Protein AF-M1A3T0-F1 (afdb_monomer)

Radius of gyration: 37.0 Å; Cα contacts (8 Å, |Δi|>4): 48; chains: 1; bounding box: 93×33×90 Å

Solvent-accessible surface area (backbone atoms only — not comparable to full-atom values): 10664 Å² total; per-residue (Å²): 134,95,72,65,71,92,75,62,77,91,70,90,47,73,66,55,46,51,53,27,48,72,47,22,56,91,64,80,30,31,83,77,85,88,76,58,67,71,58,52,51,51,50,38,63,77,41,45,94,83,48,81,91,75,83,84,87,81,88,85,80,81,89,84,87,87,73,65,90,89,50,83,56,55,68,58,52,54,50,52,48,49,61,36,66,79,36,70,58,40,57,52,52,48,39,72,76,60,43,76,66,80,65,57,80,47,84,81,70,47,77,66,89,66,75,49,74,76,77,43,46,69,58,53,53,52,53,52,53,52,52,51,53,51,49,51,54,49,51,53,52,51,48,64,75,42,39,73,56,53,54,50,52,52,50,51,52,56,48,52,53,50,53,55,60,64,72,76,110

pLDDT: mean 84.15, std 14.38, range [37.44, 97.81]

InterPro domains:
  IPR015683 Ionotropic glutamate receptor [PTHR18966] (1-146)

Organism: Solanum tuberosum (NCBI:txid4113)

Structure (mmCIF, N/CA/C/O backbone):
data_AF-M1A3T0-F1
#
_entry.id   AF-M1A3T0-F1
#
loop_
_atom_site.group_PDB
_atom_site.id
_atom_site.type_symbol
_atom_site.label_atom_id
_atom_site.label_alt_id
_atom_site.label_comp_id
_atom_site.label_asym_id
_atom_site.label_entity_id
_atom_site.label_seq_id
_atom_site.pdbx_PDB_ins_code
_atom_site.Cartn_x
_atom_site.Cart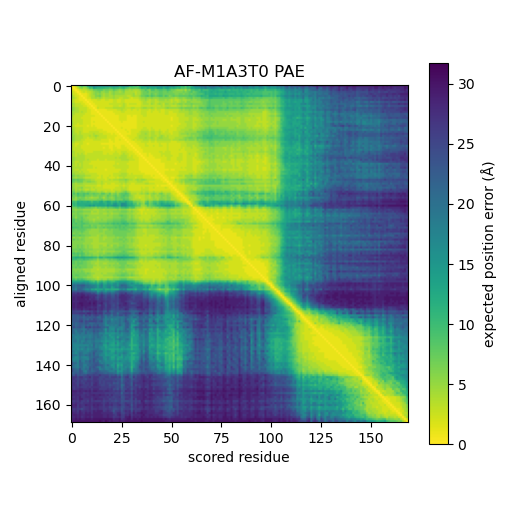n_y
_atom_site.Cartn_z
_atom_site.occupancy
_atom_site.B_iso_or_equiv
_atom_site.auth_seq_id
_atom_site.auth_comp_id
_atom_site.auth_asym_id
_atom_site.auth_atom_id
_atom_site.pdbx_PDB_model_num
ATOM 1 N N . MET A 1 1 ? -18.447 -3.400 -7.232 1.00 62.81 1 MET A N 1
ATOM 2 C CA . MET A 1 1 ? -17.337 -3.644 -8.181 1.00 62.81 1 MET A CA 1
ATOM 3 C C . MET A 1 1 ? -17.589 -5.011 -8.807 1.00 62.81 1 MET A C 1
ATOM 5 O O . MET A 1 1 ? -18.062 -5.871 -8.083 1.00 62.81 1 MET A O 1
ATOM 9 N N . ASN A 1 2 ? -17.393 -5.188 -10.118 1.00 80.50 2 ASN A N 1
ATOM 10 C CA . ASN A 1 2 ? -17.693 -6.446 -10.823 1.00 80.50 2 ASN A CA 1
ATOM 11 C C . ASN A 1 2 ? -16.400 -7.257 -11.002 1.00 80.50 2 ASN A C 1
ATOM 13 O O . ASN A 1 2 ? -15.832 -7.280 -12.094 1.00 80.50 2 ASN A O 1
ATOM 17 N N . PHE A 1 3 ? -15.869 -7.787 -9.897 1.00 83.50 3 PHE A N 1
ATOM 18 C CA . PHE A 1 3 ? -14.686 -8.645 -9.934 1.00 83.50 3 PHE A CA 1
ATOM 19 C C . PHE A 1 3 ? -15.094 -10.085 -10.220 1.00 83.50 3 PHE A C 1
ATOM 21 O O . PHE A 1 3 ? -16.163 -10.526 -9.816 1.00 83.50 3 PHE A O 1
ATOM 28 N N . ASP A 1 4 ? -14.227 -10.790 -10.934 1.00 89.00 4 ASP A N 1
ATOM 29 C CA . ASP A 1 4 ? -14.357 -12.226 -11.132 1.00 89.00 4 ASP A CA 1
ATOM 30 C C . ASP A 1 4 ? -13.938 -12.937 -9.836 1.00 89.00 4 ASP A C 1
ATOM 32 O O . ASP A 1 4 ? -12.799 -12.771 -9.389 1.00 89.00 4 ASP A O 1
ATOM 36 N N . GLU A 1 5 ? -14.867 -13.667 -9.217 1.00 87.56 5 GLU A N 1
ATOM 37 C CA . GLU A 1 5 ? -14.681 -14.332 -7.919 1.00 87.56 5 GLU A CA 1
ATOM 38 C C . GLU A 1 5 ? -13.513 -15.329 -7.955 1.00 87.56 5 GLU A C 1
ATOM 40 O O . GLU A 1 5 ? -12.747 -15.418 -6.997 1.00 87.56 5 GLU A O 1
ATOM 45 N N . ASP A 1 6 ? -13.278 -15.981 -9.099 1.00 87.31 6 ASP A N 1
ATOM 46 C CA . ASP A 1 6 ? -12.175 -16.935 -9.289 1.00 87.31 6 ASP A CA 1
ATOM 47 C C . ASP A 1 6 ? -10.790 -16.264 -9.213 1.00 87.31 6 ASP A C 1
ATOM 49 O O . ASP A 1 6 ? -9.753 -16.923 -9.086 1.00 87.31 6 ASP A O 1
ATOM 53 N N . ARG A 1 7 ? -10.746 -14.928 -9.298 1.00 86.62 7 ARG A N 1
ATOM 54 C CA . ARG A 1 7 ? -9.520 -14.125 -9.200 1.00 86.62 7 ARG A CA 1
ATOM 55 C C . ARG A 1 7 ? -9.281 -13.571 -7.801 1.00 86.62 7 ARG A C 1
ATOM 57 O O . ARG A 1 7 ? -8.215 -12.990 -7.571 1.00 86.62 7 ARG A O 1
ATOM 64 N N . LEU A 1 8 ? -10.232 -13.730 -6.884 1.00 91.44 8 LEU A N 1
ATOM 65 C CA . LEU A 1 8 ? -10.090 -13.309 -5.498 1.00 91.44 8 LEU A CA 1
ATOM 66 C C . LEU A 1 8 ? -9.315 -14.364 -4.711 1.00 91.44 8 LEU A C 1
ATOM 68 O O . LEU A 1 8 ? -9.524 -15.566 -4.851 1.00 91.44 8 LEU A O 1
ATOM 72 N N . LYS A 1 9 ? -8.392 -13.901 -3.869 1.00 92.19 9 LYS A N 1
ATOM 73 C CA . LYS A 1 9 ? -7.615 -14.767 -2.982 1.00 92.19 9 LYS A CA 1
ATOM 74 C C . LYS A 1 9 ? -7.747 -14.272 -1.562 1.00 92.19 9 LYS A C 1
ATOM 76 O O . LYS A 1 9 ? -7.395 -13.131 -1.273 1.00 92.19 9 LYS A O 1
ATOM 81 N N . ALA A 1 10 ? -8.235 -15.152 -0.699 1.00 92.31 10 ALA A N 1
ATOM 82 C CA . ALA A 1 10 ? -8.156 -14.944 0.732 1.00 92.31 10 ALA A CA 1
ATOM 83 C C . ALA A 1 10 ? -6.705 -15.128 1.194 1.00 92.31 10 ALA A C 1
ATOM 85 O O . ALA A 1 10 ? -5.989 -15.988 0.681 1.00 92.31 10 ALA A O 1
ATOM 86 N N . TYR A 1 11 ? -6.301 -14.325 2.168 1.00 92.19 11 TYR A N 1
ATOM 87 C CA . TYR A 1 11 ? -5.062 -14.468 2.923 1.00 92.19 11 TYR A CA 1
ATOM 88 C C . TYR A 1 11 ? -5.395 -14.276 4.401 1.00 92.19 11 TYR A C 1
ATOM 90 O O . TYR A 1 11 ? -6.396 -13.640 4.735 1.00 92.19 11 TYR A O 1
ATOM 98 N N . ASN A 1 12 ? -4.571 -14.827 5.287 1.00 91.81 12 ASN A N 1
ATOM 99 C CA . ASN A 1 12 ? -4.832 -14.806 6.727 1.00 91.81 12 ASN A CA 1
ATOM 100 C C . ASN A 1 12 ? -3.789 -14.016 7.517 1.00 91.81 12 ASN A C 1
ATOM 102 O O . ASN A 1 12 ? -4.060 -13.630 8.653 1.00 91.81 12 ASN A O 1
ATOM 106 N N . THR A 1 13 ? -2.603 -13.781 6.949 1.00 93.19 13 THR A N 1
ATOM 107 C CA . THR A 1 13 ? -1.540 -13.033 7.628 1.00 93.19 13 THR A CA 1
ATOM 108 C C . THR A 1 13 ? -0.947 -11.936 6.744 1.00 93.19 13 THR A C 1
ATOM 110 O O . THR A 1 13 ? -1.005 -12.025 5.511 1.00 93.19 13 THR A O 1
ATOM 113 N N . PRO A 1 14 ? -0.349 -10.891 7.346 1.00 91.19 14 PRO A N 1
ATOM 114 C CA . PRO A 1 14 ? 0.351 -9.853 6.596 1.00 91.19 14 PRO A CA 1
ATOM 115 C C . PRO A 1 14 ? 1.468 -10.411 5.707 1.00 91.19 14 PRO A C 1
ATOM 117 O O . PRO A 1 14 ? 1.647 -9.942 4.588 1.00 91.19 14 PRO A O 1
ATOM 120 N N . GLU A 1 15 ? 2.197 -11.427 6.168 1.00 94.38 15 GLU A N 1
ATOM 121 C CA . GLU A 1 15 ? 3.308 -12.046 5.437 1.00 94.38 15 GLU A CA 1
ATOM 122 C C . GLU A 1 15 ? 2.810 -12.781 4.189 1.00 94.38 15 GLU A C 1
ATOM 124 O O . GLU A 1 15 ? 3.388 -12.637 3.114 1.00 94.38 15 GLU A O 1
ATOM 129 N N . GLU A 1 16 ? 1.689 -13.497 4.298 1.00 95.62 16 GLU A N 1
ATOM 130 C CA . GLU A 1 16 ? 1.045 -14.138 3.150 1.00 95.62 16 GLU A CA 1
ATOM 131 C C . GLU A 1 16 ? 0.599 -13.098 2.109 1.00 95.62 16 GLU A C 1
ATOM 133 O O . GLU A 1 16 ? 0.789 -13.296 0.906 1.00 95.62 16 GLU A O 1
ATOM 138 N N . CYS A 1 17 ? 0.071 -11.954 2.557 1.00 95.12 17 CYS A N 1
ATOM 139 C CA . CYS A 1 17 ? -0.278 -10.840 1.676 1.00 95.12 17 CYS A CA 1
ATOM 140 C C . CYS A 1 17 ? 0.957 -10.283 0.948 1.00 95.12 17 CYS A C 1
ATOM 142 O O . CYS A 1 17 ? 0.922 -10.095 -0.272 1.00 95.12 17 CYS A O 1
ATOM 144 N N . VAL A 1 18 ? 2.073 -10.089 1.661 1.00 95.75 18 VAL A N 1
ATOM 145 C CA . VAL A 1 18 ? 3.355 -9.668 1.069 1.00 95.75 18 VAL A CA 1
ATOM 146 C C . VAL A 1 18 ? 3.815 -10.653 -0.003 1.00 95.75 18 VAL A C 1
ATOM 148 O O . VAL A 1 18 ? 4.174 -10.228 -1.102 1.00 95.75 18 VAL A O 1
ATOM 151 N N . ASP A 1 19 ? 3.776 -11.954 0.278 1.00 95.81 19 ASP A N 1
ATOM 152 C CA . ASP A 1 19 ? 4.199 -12.992 -0.662 1.00 95.81 19 ASP A CA 1
ATOM 153 C C . ASP A 1 19 ? 3.302 -13.045 -1.906 1.00 95.81 19 ASP A C 1
ATOM 155 O O . ASP A 1 19 ? 3.789 -13.193 -3.033 1.00 95.81 19 ASP A O 1
ATOM 159 N N . LEU A 1 20 ? 1.987 -12.897 -1.732 1.00 96.38 20 LEU A N 1
ATOM 160 C CA . LEU A 1 20 ? 1.031 -12.847 -2.837 1.00 96.38 20 LEU A CA 1
ATOM 161 C C . LEU A 1 20 ? 1.233 -11.601 -3.705 1.00 96.38 20 LEU A C 1
ATOM 163 O O . LEU A 1 20 ? 1.209 -11.716 -4.933 1.00 96.38 20 LEU A O 1
ATOM 167 N N . LEU A 1 21 ? 1.455 -10.431 -3.101 1.00 95.56 21 LEU A N 1
ATOM 168 C CA . LEU A 1 21 ? 1.756 -9.196 -3.830 1.00 95.56 21 LEU A CA 1
ATOM 169 C C . LEU A 1 21 ? 3.097 -9.303 -4.568 1.00 95.56 21 LEU A C 1
ATOM 171 O O . LEU A 1 21 ? 3.184 -8.920 -5.733 1.00 95.56 21 LEU A O 1
ATOM 175 N N . ALA A 1 22 ? 4.123 -9.878 -3.935 1.00 94.31 22 ALA A N 1
ATOM 176 C CA . ALA A 1 22 ? 5.449 -10.052 -4.526 1.00 94.31 22 ALA A CA 1
ATOM 177 C C . ALA A 1 22 ? 5.449 -11.024 -5.717 1.00 94.31 22 ALA A C 1
ATOM 179 O O . ALA A 1 22 ? 6.153 -10.794 -6.700 1.00 94.31 22 ALA A O 1
ATOM 180 N N . LYS A 1 23 ? 4.640 -12.093 -5.668 1.00 95.44 23 LYS A N 1
ATOM 181 C CA . LYS A 1 23 ? 4.444 -12.999 -6.813 1.00 95.44 23 LYS A CA 1
ATOM 182 C C . LYS A 1 23 ? 3.799 -12.282 -8.000 1.00 95.44 23 LYS A C 1
ATOM 184 O O . LYS A 1 23 ? 4.132 -12.583 -9.147 1.00 95.44 23 LYS A O 1
ATOM 189 N N . GLY A 1 24 ? 2.891 -11.344 -7.734 1.00 94.06 24 GLY A N 1
ATOM 190 C CA . GLY A 1 24 ? 2.125 -10.641 -8.754 1.00 94.06 24 GLY A CA 1
ATOM 191 C C . GLY A 1 24 ? 1.093 -11.535 -9.451 1.00 94.06 24 GLY A C 1
ATOM 192 O O . GLY A 1 24 ? 1.153 -12.767 -9.419 1.00 94.06 24 GLY A O 1
ATOM 193 N N . SER A 1 25 ? 0.115 -10.913 -10.110 1.00 92.69 25 SER A N 1
ATOM 194 C CA . SER A 1 25 ? -1.011 -11.646 -10.715 1.00 92.69 25 SER A CA 1
ATOM 195 C C . SER A 1 25 ? -0.613 -12.656 -11.803 1.00 92.69 25 SER A C 1
ATOM 197 O O . SER A 1 25 ? -1.296 -13.664 -11.961 1.00 92.69 25 SER A O 1
ATOM 199 N N . SER A 1 26 ? 0.501 -12.439 -12.509 1.00 92.94 26 SER A N 1
ATOM 200 C CA . SER A 1 26 ? 0.989 -13.345 -13.558 1.00 92.94 26 SER A CA 1
ATOM 201 C C . SER A 1 26 ? 1.576 -14.652 -13.019 1.00 92.94 26 SER A C 1
ATOM 203 O O . SER A 1 26 ? 1.536 -15.657 -13.720 1.00 92.94 26 SER A O 1
ATOM 205 N N . ASN A 1 27 ? 2.091 -14.665 -11.783 1.00 94.25 27 ASN A N 1
ATOM 206 C CA . ASN A 1 27 ? 2.750 -15.836 -11.188 1.00 94.25 27 ASN A CA 1
ATOM 207 C C . ASN A 1 27 ? 1.912 -16.466 -10.069 1.00 94.25 27 ASN A C 1
ATOM 209 O O . ASN A 1 27 ? 2.443 -16.973 -9.081 1.00 94.25 27 ASN A O 1
ATOM 213 N N . GLY A 1 28 ? 0.584 -16.390 -10.183 1.00 91.44 28 GLY A N 1
ATOM 214 C CA . GLY A 1 28 ? -0.312 -16.955 -9.177 1.00 91.44 28 GLY A CA 1
ATOM 215 C C . GLY A 1 28 ? -0.324 -16.187 -7.849 1.00 91.44 28 GLY A C 1
ATOM 216 O O . GLY A 1 28 ? -0.746 -16.748 -6.840 1.00 91.44 28 GLY A O 1
ATOM 217 N N . GLY A 1 29 ? 0.078 -14.916 -7.837 1.00 94.62 29 GLY A N 1
ATOM 218 C CA . GLY A 1 29 ? -0.101 -13.974 -6.728 1.00 94.62 29 GLY A CA 1
ATOM 219 C C . GLY A 1 29 ? -1.370 -13.125 -6.862 1.00 94.62 29 GLY A C 1
ATOM 220 O O . GLY A 1 29 ? -2.359 -13.571 -7.456 1.00 94.62 29 GLY A O 1
ATOM 221 N N . ILE A 1 30 ? -1.327 -11.902 -6.327 1.00 94.69 30 ILE A N 1
ATOM 222 C CA . ILE A 1 30 ? -2.368 -10.868 -6.454 1.00 94.69 30 ILE A CA 1
ATOM 223 C C . ILE A 1 30 ? -1.775 -9.576 -7.034 1.00 94.69 30 ILE A C 1
ATOM 225 O O . ILE A 1 30 ? -0.570 -9.353 -6.971 1.00 94.69 30 ILE A O 1
ATOM 229 N N . ALA A 1 31 ? -2.616 -8.738 -7.645 1.00 93.38 31 ALA A N 1
ATOM 230 C CA . ALA A 1 31 ? -2.195 -7.437 -8.184 1.00 93.38 31 ALA A CA 1
ATOM 231 C C . ALA A 1 31 ? -2.417 -6.277 -7.203 1.00 93.38 31 ALA A C 1
ATOM 233 O O . ALA A 1 31 ? -1.731 -5.264 -7.285 1.00 93.38 31 ALA A O 1
ATOM 234 N N . ALA A 1 32 ? -3.403 -6.411 -6.319 1.00 92.81 32 ALA A N 1
ATOM 235 C CA . ALA A 1 32 ? -3.793 -5.401 -5.349 1.00 92.81 32 ALA A CA 1
ATOM 236 C C . ALA A 1 32 ? -4.527 -6.073 -4.188 1.00 92.81 32 ALA A C 1
ATOM 238 O O . ALA A 1 32 ? -5.034 -7.188 -4.335 1.00 92.81 32 ALA A O 1
ATOM 239 N N . VAL A 1 33 ? -4.610 -5.359 -3.070 1.00 92.69 33 VAL A N 1
ATOM 240 C CA . VAL A 1 33 ? -5.394 -5.746 -1.901 1.00 92.69 33 VAL A CA 1
ATOM 241 C C . VAL A 1 33 ? -6.345 -4.610 -1.536 1.00 92.69 33 VAL A C 1
ATOM 243 O O . VAL A 1 33 ? -5.993 -3.436 -1.661 1.00 92.69 33 VAL A O 1
ATOM 246 N N . PHE A 1 34 ? -7.556 -4.966 -1.120 1.00 89.56 34 PHE A N 1
ATOM 247 C CA . PHE A 1 34 ? -8.541 -4.040 -0.574 1.00 89.56 34 PHE A CA 1
ATOM 248 C C . PHE A 1 34 ? -8.791 -4.443 0.871 1.00 89.56 34 PHE A C 1
ATOM 250 O O . PHE A 1 34 ? -9.159 -5.586 1.123 1.00 89.56 34 PHE A O 1
ATOM 257 N N . ASP A 1 35 ? -8.563 -3.515 1.791 1.00 89.88 35 ASP A N 1
ATOM 258 C CA . ASP A 1 35 ? -8.616 -3.767 3.230 1.00 89.88 35 ASP A CA 1
ATOM 259 C C . ASP A 1 35 ? -8.983 -2.459 3.961 1.00 89.88 35 ASP A C 1
ATOM 261 O O . ASP A 1 35 ? -8.970 -1.375 3.354 1.00 89.88 35 ASP A O 1
ATOM 265 N N . GLU A 1 36 ? -9.332 -2.515 5.247 1.00 90.19 36 GLU A N 1
ATOM 266 C CA . GLU A 1 36 ? -9.654 -1.315 6.008 1.00 90.19 36 GLU A CA 1
ATOM 267 C C . GLU A 1 36 ? -8.423 -0.413 6.197 1.00 90.19 36 GLU A C 1
ATOM 269 O O . GLU A 1 36 ? -7.306 -0.850 6.473 1.00 90.19 36 GLU A O 1
ATOM 274 N N . ILE A 1 37 ? -8.646 0.903 6.111 1.00 88.75 37 ILE A N 1
ATOM 275 C CA . ILE A 1 37 ? -7.599 1.935 6.203 1.00 88.75 37 ILE A CA 1
ATOM 276 C C . ILE A 1 37 ? -6.621 1.735 7.379 1.00 88.75 37 ILE A C 1
ATOM 278 O O . ILE A 1 37 ? -5.420 1.862 7.138 1.00 88.75 37 ILE A O 1
ATOM 282 N N . PRO A 1 38 ? -7.049 1.465 8.633 1.00 88.56 38 PRO A N 1
ATOM 283 C CA . PRO A 1 38 ? -6.092 1.275 9.724 1.00 88.56 38 PRO A CA 1
ATOM 284 C C . PRO A 1 38 ? -5.184 0.053 9.529 1.00 88.56 38 PRO A C 1
ATOM 286 O O . PRO A 1 38 ? -4.002 0.141 9.860 1.00 88.56 38 PRO A O 1
ATOM 289 N N . TYR A 1 39 ? -5.676 -1.044 8.946 1.00 89.56 39 TYR A N 1
ATOM 290 C CA . TYR A 1 39 ? -4.834 -2.202 8.632 1.00 89.56 39 TYR A CA 1
ATOM 291 C C . TYR A 1 39 ? -3.863 -1.892 7.500 1.00 89.56 39 TYR A C 1
ATOM 293 O O . TYR A 1 39 ? -2.682 -2.206 7.611 1.00 89.56 39 TYR A O 1
ATOM 301 N N . VAL A 1 40 ? -4.312 -1.177 6.466 1.00 90.25 40 VAL A N 1
ATOM 302 C CA . VAL A 1 40 ? -3.431 -0.709 5.386 1.00 90.25 40 VAL A CA 1
ATOM 303 C C . VAL A 1 40 ? -2.343 0.228 5.920 1.00 90.25 40 VAL A C 1
ATOM 305 O O . VAL A 1 40 ? -1.180 0.086 5.550 1.00 90.25 40 VAL A O 1
ATOM 308 N N . LYS A 1 41 ? -2.679 1.158 6.824 1.00 87.56 41 LYS A N 1
ATOM 309 C CA . LYS A 1 41 ? -1.696 2.043 7.475 1.00 87.56 41 LYS A CA 1
ATOM 310 C C . LYS A 1 41 ? -0.654 1.245 8.257 1.00 87.56 41 LYS A C 1
ATOM 312 O O . LYS A 1 41 ? 0.537 1.496 8.102 1.00 87.56 41 LYS A O 1
ATOM 317 N N . LEU A 1 42 ? -1.092 0.266 9.047 1.00 88.38 42 LEU A N 1
ATOM 318 C CA . LEU A 1 42 ? -0.200 -0.608 9.808 1.00 88.38 42 LEU A CA 1
ATOM 319 C C . LEU A 1 42 ? 0.679 -1.480 8.895 1.00 88.38 42 LEU A C 1
ATOM 321 O O . LEU A 1 42 ? 1.869 -1.647 9.149 1.00 88.38 42 LEU A O 1
ATOM 325 N N . PHE A 1 43 ? 0.113 -2.011 7.813 1.00 90.00 43 PHE A N 1
ATOM 326 C CA . PHE A 1 43 ? 0.844 -2.778 6.809 1.00 90.00 43 PHE A CA 1
ATOM 327 C C . PHE A 1 43 ? 1.944 -1.929 6.163 1.00 90.00 43 PHE A C 1
ATOM 329 O O . PHE A 1 43 ? 3.102 -2.342 6.102 1.00 90.00 43 PHE A O 1
ATOM 336 N N . LEU A 1 44 ? 1.613 -0.709 5.736 1.00 88.50 44 LEU A N 1
ATOM 337 C CA . LEU A 1 44 ? 2.581 0.201 5.131 1.00 88.50 44 LEU A CA 1
ATOM 338 C C . LEU A 1 44 ? 3.649 0.663 6.121 1.00 88.50 44 LEU A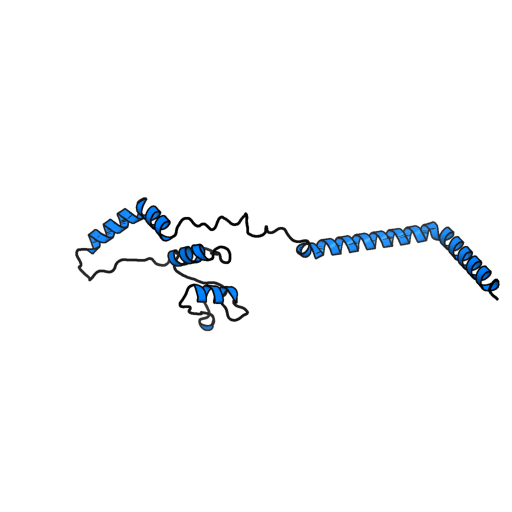 C 1
ATOM 340 O O . LEU A 1 44 ? 4.799 0.783 5.715 1.00 88.50 44 LEU A O 1
ATOM 344 N N . ALA A 1 45 ? 3.331 0.831 7.406 1.00 85.81 45 ALA A N 1
ATOM 345 C CA . ALA A 1 45 ? 4.341 1.141 8.421 1.00 85.81 45 ALA A CA 1
ATOM 346 C C . ALA A 1 45 ? 5.483 0.103 8.457 1.00 85.81 45 ALA A C 1
ATOM 348 O O . ALA A 1 45 ? 6.624 0.461 8.736 1.00 85.81 45 ALA A O 1
ATOM 349 N N . ASN A 1 46 ? 5.198 -1.158 8.106 1.00 86.38 46 ASN A N 1
ATOM 350 C CA . ASN A 1 46 ? 6.190 -2.236 8.050 1.00 86.38 46 ASN A CA 1
ATOM 351 C C . ASN A 1 46 ? 6.773 -2.483 6.643 1.00 86.38 46 ASN A C 1
ATOM 353 O O . ASN A 1 46 ? 7.895 -2.976 6.527 1.00 86.38 46 ASN A O 1
ATOM 357 N N . TYR A 1 47 ? 6.038 -2.162 5.569 1.00 87.75 47 TYR A N 1
ATOM 358 C CA . TYR A 1 47 ? 6.384 -2.580 4.199 1.00 87.75 47 TYR A CA 1
ATOM 359 C C . TYR A 1 47 ? 6.376 -1.465 3.133 1.00 87.75 47 TYR A C 1
ATOM 361 O O . TYR A 1 47 ? 6.419 -1.751 1.934 1.00 87.75 47 TYR A O 1
ATOM 369 N N . CYS A 1 48 ? 6.365 -0.192 3.521 1.00 85.44 48 CYS A N 1
ATOM 370 C CA . CYS A 1 48 ? 6.252 0.944 2.593 1.00 85.44 48 CYS A CA 1
ATOM 371 C C . CYS A 1 48 ? 7.368 1.106 1.557 1.00 85.44 48 CYS A C 1
ATOM 373 O O . CYS A 1 48 ? 7.176 1.816 0.577 1.00 85.44 48 CYS A O 1
ATOM 375 N N . LEU A 1 49 ? 8.530 0.468 1.729 1.00 85.62 49 LEU A N 1
ATOM 376 C CA . LEU A 1 49 ? 9.577 0.482 0.697 1.00 85.62 49 LEU A CA 1
ATOM 377 C C . LEU A 1 49 ? 9.207 -0.364 -0.533 1.00 85.62 49 LEU A C 1
ATOM 379 O O . LEU A 1 49 ? 9.831 -0.224 -1.581 1.00 85.62 49 LEU A O 1
ATOM 383 N N . LYS A 1 50 ? 8.234 -1.274 -0.398 1.00 86.75 50 LYS A N 1
ATOM 384 C CA . LYS A 1 50 ? 7.839 -2.226 -1.448 1.00 86.75 50 LYS A CA 1
ATOM 385 C C . LYS A 1 50 ? 6.429 -1.992 -1.973 1.00 86.75 50 LYS A C 1
ATOM 387 O O . LYS A 1 50 ? 6.153 -2.331 -3.119 1.00 86.75 50 LYS A O 1
ATOM 392 N N . PHE A 1 51 ? 5.545 -1.445 -1.144 1.00 90.12 51 PHE A N 1
ATOM 393 C CA . PHE A 1 51 ? 4.129 -1.306 -1.462 1.00 90.12 51 PHE A CA 1
ATOM 394 C C . PHE A 1 51 ? 3.640 0.110 -1.186 1.00 90.12 51 PHE A C 1
ATOM 396 O O . PHE A 1 51 ? 4.148 0.797 -0.304 1.00 90.12 51 PHE A O 1
ATOM 403 N N . ALA A 1 52 ? 2.618 0.519 -1.930 1.00 89.75 52 ALA A N 1
ATOM 404 C CA . ALA A 1 52 ? 1.969 1.810 -1.787 1.00 89.75 52 ALA A CA 1
ATOM 405 C C . ALA A 1 52 ? 0.464 1.667 -2.019 1.00 89.75 52 ALA A C 1
ATOM 407 O O . ALA A 1 52 ? 0.011 0.771 -2.736 1.00 89.75 52 ALA A O 1
ATOM 408 N N . THR A 1 53 ? -0.312 2.575 -1.437 1.00 89.25 53 THR A N 1
ATOM 409 C CA . THR A 1 53 ? -1.723 2.741 -1.784 1.00 89.25 53 THR A CA 1
ATOM 410 C C . THR A 1 53 ? -1.850 3.483 -3.108 1.00 89.25 53 THR A C 1
ATOM 412 O O . THR A 1 53 ? -1.172 4.480 -3.352 1.00 89.25 53 THR A O 1
ATOM 415 N N . ILE A 1 54 ? -2.743 3.000 -3.970 1.00 85.75 54 ILE A N 1
ATOM 416 C CA . ILE A 1 54 ? -3.051 3.620 -5.259 1.00 85.75 54 ILE A CA 1
ATOM 417 C C . ILE A 1 54 ? -4.553 3.865 -5.375 1.00 85.75 54 ILE A C 1
ATOM 419 O O . ILE A 1 54 ? -5.364 3.091 -4.870 1.00 85.75 54 ILE A O 1
ATOM 423 N N . GLY A 1 55 ? -4.924 4.928 -6.085 1.00 83.62 55 GLY A N 1
ATOM 424 C CA . GLY A 1 55 ? -6.325 5.270 -6.314 1.00 83.62 55 GLY A CA 1
ATOM 425 C C . GLY A 1 55 ? -7.019 5.924 -5.110 1.00 83.62 55 GLY A C 1
ATOM 426 O O . GLY A 1 55 ? -6.376 6.277 -4.120 1.00 83.62 55 GLY A O 1
ATOM 427 N N . PRO A 1 56 ? -8.335 6.167 -5.221 1.00 83.56 56 PRO A N 1
ATOM 428 C CA . PRO A 1 56 ? -9.096 6.855 -4.189 1.00 83.56 56 PRO A CA 1
ATOM 429 C C . PRO A 1 56 ? -9.416 5.935 -3.008 1.00 83.56 56 PRO A C 1
ATOM 431 O O . PRO A 1 56 ? -9.721 4.755 -3.168 1.00 83.56 56 PRO A O 1
ATOM 434 N N . THR A 1 57 ? -9.444 6.515 -1.812 1.00 84.62 57 THR A N 1
ATOM 435 C CA . THR A 1 57 ? -9.927 5.832 -0.611 1.00 84.62 57 THR A CA 1
ATOM 436 C C . THR A 1 57 ? -11.455 5.802 -0.598 1.00 84.62 57 THR A C 1
ATOM 438 O O . THR A 1 57 ? -12.102 6.845 -0.484 1.00 84.62 57 THR A O 1
ATOM 441 N N . TYR A 1 58 ? -12.043 4.609 -0.663 1.00 82.25 58 TYR A N 1
ATOM 442 C CA . TYR A 1 58 ? -13.491 4.422 -0.563 1.00 82.25 58 TYR A CA 1
ATOM 443 C C . TYR A 1 58 ? -13.916 4.288 0.904 1.00 82.25 58 TYR A C 1
ATOM 445 O O . TYR A 1 58 ? -13.591 3.309 1.570 1.00 82.25 58 TYR A O 1
ATOM 453 N N . LYS A 1 59 ? -14.662 5.268 1.423 1.00 74.88 59 LYS A N 1
ATOM 454 C CA . LYS A 1 59 ? -15.249 5.198 2.770 1.00 74.88 59 LYS A CA 1
ATOM 455 C C . LYS A 1 59 ? -16.607 4.507 2.706 1.00 74.88 59 LYS A C 1
ATOM 457 O O . LYS A 1 59 ? -17.616 5.164 2.471 1.00 74.88 59 LYS A O 1
ATOM 462 N N . THR A 1 60 ? -16.625 3.191 2.879 1.00 73.75 60 THR A N 1
ATOM 463 C CA . THR A 1 60 ? -17.867 2.401 2.836 1.00 73.75 60 THR A CA 1
ATOM 464 C C . THR A 1 60 ? -18.394 2.041 4.224 1.00 73.75 60 THR A C 1
ATOM 466 O O . THR A 1 60 ? -19.604 1.993 4.401 1.00 73.75 60 THR A O 1
ATOM 469 N N . HIS A 1 61 ? -17.512 1.822 5.209 1.00 80.12 61 HIS A N 1
ATOM 470 C CA . HIS A 1 61 ? -17.863 1.351 6.558 1.00 80.12 61 HIS A CA 1
ATOM 471 C C . HIS A 1 61 ? -16.928 1.929 7.641 1.00 80.12 61 HIS A C 1
ATOM 473 O O . HIS A 1 61 ? -16.016 2.701 7.337 1.00 80.12 61 HIS A O 1
ATOM 479 N N . GLY A 1 62 ? -17.165 1.564 8.907 1.00 85.00 62 GLY A N 1
ATOM 480 C CA . GLY A 1 62 ? -16.339 1.948 10.052 1.00 85.00 62 GLY A CA 1
ATOM 481 C C . GLY A 1 62 ? -16.483 0.992 11.240 1.00 85.00 62 GLY A C 1
ATOM 482 O O . GLY A 1 62 ? -17.364 0.133 11.254 1.00 85.00 62 GLY A O 1
ATOM 483 N N . PHE A 1 63 ? -15.610 1.155 12.234 1.00 89.06 63 PHE A N 1
ATOM 484 C CA . PHE A 1 63 ? -15.649 0.397 13.488 1.00 89.06 63 PHE A CA 1
ATOM 485 C C . PHE A 1 63 ? -16.666 0.993 14.465 1.00 89.06 63 PHE A C 1
ATOM 487 O O . PHE A 1 63 ? -16.921 2.198 14.456 1.00 89.06 63 PHE A O 1
ATOM 494 N N . GLY A 1 64 ? -17.220 0.154 15.341 1.00 91.62 64 GLY A N 1
ATOM 495 C CA . GLY A 1 64 ? -18.201 0.580 16.331 1.00 91.62 64 GLY A CA 1
ATOM 496 C C . GLY A 1 64 ? -18.226 -0.309 17.567 1.00 91.62 64 GLY A C 1
ATOM 497 O O . GLY A 1 64 ? -17.703 -1.422 17.571 1.00 91.62 64 GLY A O 1
ATOM 498 N N . PHE A 1 65 ? -18.860 0.201 18.619 1.00 94.50 65 PHE A N 1
ATOM 499 C CA . PHE A 1 65 ? -19.119 -0.540 19.849 1.00 94.50 65 PHE A CA 1
ATOM 500 C C . PHE A 1 65 ? -20.540 -1.102 19.818 1.00 94.50 65 PHE A C 1
ATOM 502 O O . PHE A 1 65 ? -21.485 -0.386 19.484 1.00 94.50 65 PHE A O 1
ATOM 509 N N . ALA A 1 66 ? -20.691 -2.376 20.178 1.00 95.25 66 ALA A N 1
ATOM 510 C CA . ALA A 1 66 ? -21.981 -3.053 20.210 1.00 95.25 66 ALA A CA 1
ATOM 511 C C . ALA A 1 66 ? -22.494 -3.183 21.648 1.00 95.25 66 ALA A C 1
ATOM 513 O O . ALA A 1 66 ? -21.754 -3.565 22.554 1.00 95.25 66 ALA A O 1
ATOM 514 N N . PHE A 1 67 ? -23.782 -2.905 21.838 1.00 96.50 67 PHE A N 1
ATOM 515 C CA . PHE A 1 67 ? -24.474 -3.035 23.118 1.00 96.50 67 PHE A CA 1
ATOM 516 C C . PHE A 1 67 ? -25.802 -3.772 22.919 1.00 96.50 67 PHE A C 1
ATOM 518 O O . PHE A 1 67 ? -26.385 -3.683 21.835 1.00 96.50 67 PHE A O 1
ATOM 525 N N . PRO A 1 68 ? -26.321 -4.463 23.951 1.00 97.69 68 PRO A N 1
ATOM 526 C CA . PRO A 1 68 ? -27.677 -4.993 23.919 1.00 97.69 68 PRO A CA 1
ATOM 527 C C . PRO A 1 68 ? -28.703 -3.897 23.626 1.00 97.69 68 PRO A C 1
ATOM 529 O O . PRO A 1 68 ? -28.558 -2.751 24.066 1.00 97.69 68 PRO A O 1
ATOM 532 N N . ILE A 1 69 ? -29.767 -4.268 22.916 1.00 96.00 69 ILE A N 1
ATOM 533 C CA . ILE A 1 69 ? -30.883 -3.365 22.624 1.00 96.00 69 ILE A CA 1
ATOM 534 C C . ILE A 1 69 ? -31.469 -2.851 23.947 1.00 96.00 69 ILE A C 1
ATOM 536 O O . ILE A 1 69 ? -31.753 -3.632 24.852 1.00 96.00 69 ILE A O 1
ATOM 540 N N . GLY A 1 70 ? -31.630 -1.529 24.056 1.00 95.81 70 GLY A N 1
ATOM 541 C CA . GLY A 1 70 ? -32.123 -0.868 25.269 1.00 95.81 70 GLY A CA 1
ATOM 542 C C . GLY A 1 70 ? -31.057 -0.592 26.335 1.00 95.81 70 GLY A C 1
ATOM 543 O O . GLY A 1 70 ? -31.402 -0.111 27.412 1.00 95.81 70 GLY A O 1
ATOM 544 N N . SER A 1 71 ? -29.775 -0.864 26.065 1.00 97.62 71 SER A N 1
ATOM 545 C CA . SER A 1 71 ? -28.707 -0.565 27.022 1.00 97.62 71 SER A CA 1
ATOM 546 C C . SER A 1 71 ? -28.603 0.942 27.303 1.00 97.62 71 SER A C 1
ATOM 548 O O . SER A 1 71 ? -28.465 1.730 26.361 1.00 97.62 71 SER A O 1
ATOM 550 N N . PRO A 1 72 ? -28.584 1.363 28.583 1.00 96.56 72 PRO A N 1
ATOM 551 C CA . PRO A 1 72 ? -28.431 2.769 28.950 1.00 96.56 72 PRO A CA 1
ATOM 552 C C . PRO A 1 72 ? -27.026 3.315 28.652 1.00 96.56 72 PRO A C 1
ATOM 554 O O . PRO A 1 72 ? -26.830 4.523 28.694 1.00 96.56 72 PRO A O 1
ATOM 557 N N . LEU A 1 73 ? -26.054 2.452 28.325 1.00 97.19 73 LEU A N 1
ATOM 558 C CA . LEU A 1 73 ? -24.667 2.844 28.048 1.00 97.19 73 LEU A CA 1
ATOM 559 C C . LEU A 1 73 ? -24.467 3.449 26.656 1.00 97.19 73 LEU A C 1
ATOM 561 O O . LEU A 1 73 ? -23.506 4.185 26.449 1.00 97.19 73 LEU A O 1
ATOM 565 N N . VAL A 1 74 ? -25.356 3.144 25.705 1.00 97.12 74 VAL A N 1
ATOM 566 C CA . VAL A 1 74 ? -25.256 3.620 24.316 1.00 97.12 74 VAL A CA 1
ATOM 567 C C . VAL A 1 74 ? -25.061 5.142 24.239 1.00 97.12 74 VAL A C 1
ATOM 569 O O . VAL A 1 74 ? -24.062 5.566 23.660 1.00 97.12 74 VAL A O 1
ATOM 572 N N . PRO A 1 75 ? -25.931 5.990 24.830 1.00 96.81 75 PRO A N 1
ATOM 573 C CA . PRO A 1 75 ? -25.785 7.442 24.719 1.00 96.81 75 PRO A CA 1
ATOM 574 C C . PRO A 1 75 ? -24.496 7.984 25.347 1.00 96.81 75 PRO A C 1
ATOM 576 O O . PRO A 1 75 ? -23.930 8.946 24.820 1.00 96.81 75 PRO A O 1
ATOM 579 N N . ASP A 1 76 ? -24.039 7.387 26.448 1.00 97.81 76 ASP A N 1
ATOM 580 C CA . ASP A 1 76 ? -22.843 7.833 27.164 1.00 97.81 76 ASP A CA 1
ATOM 581 C C . ASP A 1 76 ? -21.575 7.465 26.390 1.00 97.81 76 ASP A C 1
ATOM 583 O O . ASP A 1 76 ? -20.713 8.318 26.164 1.00 97.81 76 ASP A O 1
ATOM 587 N N . VAL A 1 77 ? -21.486 6.226 25.894 1.00 97.44 77 VAL A N 1
ATOM 588 C CA . VAL A 1 77 ? -20.349 5.774 25.083 1.00 97.44 77 VAL A CA 1
ATOM 589 C C . VAL A 1 77 ? -20.312 6.501 23.745 1.00 97.44 77 VAL A C 1
ATOM 591 O O . VAL A 1 77 ? -19.246 6.960 23.347 1.00 97.44 77 VAL A O 1
ATOM 594 N N . SER A 1 78 ? -21.446 6.687 23.065 1.00 96.25 78 SER A N 1
ATOM 595 C CA . SER A 1 78 ? -21.482 7.438 21.804 1.00 96.25 78 SER A CA 1
ATOM 596 C C . SER A 1 78 ? -20.988 8.878 21.976 1.00 96.25 78 SER A C 1
ATOM 598 O O . SER A 1 78 ? -20.210 9.350 21.149 1.00 96.25 78 SER A O 1
ATOM 600 N N . ARG A 1 79 ? -21.361 9.566 23.066 1.00 97.06 79 ARG A N 1
ATOM 601 C CA . ARG A 1 79 ? -20.829 10.905 23.380 1.00 97.06 79 ARG A CA 1
ATOM 602 C C . ARG A 1 79 ? -19.340 10.882 23.704 1.00 97.06 79 ARG A C 1
ATOM 604 O O . ARG A 1 79 ? -18.613 11.765 23.260 1.00 97.06 79 ARG A O 1
ATOM 611 N N . ALA A 1 80 ? -18.876 9.885 24.453 1.00 96.12 80 ALA A N 1
ATOM 612 C CA . ALA A 1 80 ? -17.455 9.732 24.745 1.00 96.12 80 ALA A CA 1
ATOM 613 C C . ALA A 1 80 ? -16.634 9.503 23.466 1.00 96.12 80 ALA A C 1
ATOM 615 O O . ALA A 1 80 ? -15.581 10.116 23.305 1.00 96.12 80 ALA A O 1
ATOM 616 N N . VAL A 1 81 ? -17.138 8.679 22.540 1.00 95.69 81 VAL A N 1
ATOM 617 C CA . VAL A 1 81 ? -16.524 8.446 21.227 1.00 95.69 81 VAL A CA 1
ATOM 618 C C . VAL A 1 81 ? -16.441 9.750 20.444 1.00 95.69 81 VAL A C 1
ATOM 620 O O . VAL A 1 81 ? -15.340 10.103 20.038 1.00 95.69 81 VAL A O 1
ATOM 623 N N . LEU A 1 82 ? -17.542 10.501 20.316 1.00 94.88 82 LEU A N 1
ATOM 624 C CA . LEU A 1 82 ? -17.549 11.799 19.625 1.00 94.88 82 LEU A CA 1
ATOM 625 C C . LEU A 1 82 ? -16.516 12.769 20.214 1.00 94.88 82 LEU A C 1
ATOM 627 O O . LEU A 1 82 ? -15.682 13.301 19.485 1.00 94.88 82 LEU A O 1
ATOM 631 N N . ASN A 1 83 ? -16.491 12.912 21.543 1.00 96.19 83 ASN A N 1
ATOM 632 C CA . ASN A 1 83 ? -15.533 13.777 22.237 1.00 96.19 83 ASN A CA 1
ATOM 633 C C . ASN A 1 83 ? -14.068 13.382 21.991 1.00 96.19 83 ASN A C 1
ATOM 635 O O . ASN A 1 83 ? -13.185 14.238 22.008 1.00 96.19 83 ASN A O 1
ATOM 639 N N . VAL A 1 84 ? -13.783 12.089 21.813 1.00 95.06 84 VAL A N 1
ATOM 640 C CA . VAL A 1 84 ? -12.433 11.613 21.486 1.00 95.06 84 VAL A CA 1
ATOM 641 C C . VAL A 1 84 ? -12.130 11.823 20.005 1.00 95.06 84 VAL A C 1
ATOM 643 O O . VAL A 1 84 ? -11.034 12.281 19.690 1.00 95.06 84 VAL A O 1
ATOM 646 N N . THR A 1 85 ? -13.074 11.513 19.111 1.00 92.56 85 THR A N 1
ATOM 647 C CA . THR A 1 85 ? -12.877 11.544 17.654 1.00 92.56 85 THR A CA 1
ATOM 648 C C . THR A 1 85 ? -12.800 12.952 17.078 1.00 92.56 85 THR A C 1
ATOM 650 O O . THR A 1 85 ? -12.097 13.154 16.095 1.00 92.56 85 THR A O 1
ATOM 653 N N . GLU A 1 86 ? -13.501 13.918 17.673 1.00 92.75 86 GLU A N 1
ATOM 654 C CA . GLU A 1 86 ? -13.495 15.325 17.241 1.00 92.75 86 GLU A CA 1
ATOM 655 C C . GLU A 1 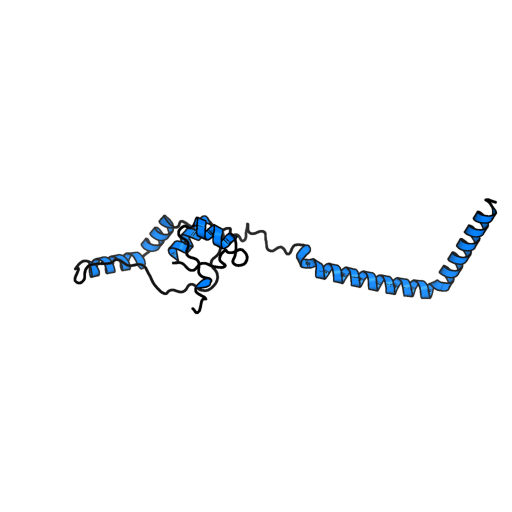86 ? -12.342 16.136 17.860 1.00 92.75 86 GLU A C 1
ATOM 657 O O . GLU A 1 86 ? -12.119 17.285 17.483 1.00 92.75 86 GLU A O 1
ATOM 662 N N . GLY A 1 87 ? -11.599 15.553 18.806 1.00 92.12 87 GLY A N 1
ATOM 663 C CA . GLY A 1 87 ? -10.509 16.216 19.519 1.00 92.12 87 GLY A CA 1
ATOM 664 C C . GLY A 1 87 ? -9.109 15.731 19.133 1.00 92.12 87 GLY A C 1
ATOM 665 O O . GLY A 1 87 ? -8.918 14.736 18.437 1.00 92.12 87 GLY A O 1
ATOM 666 N N . GLU A 1 88 ? -8.089 16.389 19.691 1.00 93.56 88 GLU A N 1
ATOM 667 C CA . GLU A 1 88 ? -6.674 16.023 19.493 1.00 93.56 88 GLU A CA 1
ATOM 668 C C . GLU A 1 88 ? -6.315 14.633 20.040 1.00 93.56 88 GLU A C 1
ATOM 670 O O . GLU A 1 88 ? -5.314 14.040 19.633 1.00 93.56 88 GLU A O 1
ATOM 675 N N . LYS A 1 89 ? -7.136 14.086 20.948 1.00 94.62 89 LYS A N 1
ATOM 676 C CA . LYS A 1 89 ? -6.930 12.749 21.521 1.00 94.62 89 LYS A CA 1
ATOM 677 C C . LYS A 1 89 ? -6.897 11.671 20.445 1.00 94.62 89 LYS A C 1
ATOM 679 O O . LYS A 1 89 ? -6.067 10.774 20.546 1.00 94.62 89 LYS A O 1
ATOM 684 N N . MET A 1 90 ? -7.743 11.766 19.417 1.00 92.31 90 MET A N 1
ATOM 685 C CA . MET A 1 90 ? -7.722 10.801 18.318 1.00 92.31 90 MET A CA 1
ATOM 686 C C . MET A 1 90 ? -6.373 10.803 17.598 1.00 92.31 90 MET A C 1
ATOM 688 O O . MET A 1 90 ? -5.800 9.744 17.367 1.00 92.31 90 MET A O 1
ATOM 692 N N . VAL A 1 91 ? -5.825 11.986 17.317 1.00 89.94 91 VAL A N 1
ATOM 693 C CA . VAL A 1 91 ? -4.519 12.132 16.656 1.00 89.94 91 VAL A CA 1
ATOM 694 C C . VAL A 1 91 ? -3.394 11.565 17.526 1.00 89.94 91 VAL A C 1
ATOM 696 O O . VAL A 1 91 ? -2.478 10.920 17.021 1.00 89.94 91 VAL A O 1
ATOM 699 N N . GLN A 1 92 ? -3.459 11.769 18.844 1.00 93.19 92 GLN A N 1
ATOM 700 C CA . GLN A 1 92 ? -2.485 11.204 19.783 1.00 93.19 92 GLN A CA 1
ATOM 701 C C . GLN A 1 92 ? -2.552 9.674 19.825 1.00 93.19 92 GLN A C 1
ATOM 703 O O . GLN A 1 92 ? -1.510 9.025 19.813 1.00 93.19 92 GLN A O 1
ATOM 708 N N . ILE A 1 93 ? -3.761 9.103 19.836 1.00 91.81 93 ILE A N 1
ATOM 709 C CA . ILE A 1 93 ? -3.979 7.654 19.752 1.00 91.81 93 ILE A CA 1
ATOM 710 C C . ILE A 1 93 ? -3.418 7.131 18.427 1.00 91.81 93 ILE A C 1
ATOM 712 O O . ILE A 1 93 ? -2.641 6.182 18.432 1.00 91.81 93 ILE A O 1
ATOM 716 N N . GLU A 1 94 ? -3.743 7.772 17.304 1.00 87.81 94 GLU A N 1
ATOM 717 C CA . GLU A 1 94 ? -3.251 7.368 15.987 1.00 87.81 94 GLU A CA 1
ATOM 718 C C . GLU A 1 94 ? -1.716 7.348 15.944 1.00 87.81 94 GLU A C 1
ATOM 720 O O . GLU A 1 94 ? -1.124 6.336 15.576 1.00 87.81 94 GLU A O 1
ATOM 725 N N . ARG A 1 95 ? -1.060 8.413 16.417 1.00 87.19 95 ARG A N 1
ATOM 726 C CA . ARG A 1 95 ? 0.406 8.487 16.482 1.00 87.19 95 ARG A CA 1
ATOM 727 C C . ARG A 1 95 ? 1.008 7.447 17.431 1.00 87.19 95 ARG A C 1
ATOM 729 O O . ARG A 1 95 ? 2.070 6.912 17.140 1.00 87.19 95 ARG A O 1
ATOM 736 N N . ALA A 1 96 ? 0.366 7.167 18.563 1.00 89.38 96 ALA A N 1
ATOM 737 C CA . ALA A 1 96 ? 0.877 6.207 19.540 1.00 89.38 96 ALA A CA 1
ATOM 738 C C . ALA A 1 96 ? 0.838 4.761 19.021 1.00 89.38 96 ALA A C 1
ATOM 740 O O . ALA A 1 96 ? 1.748 3.990 19.315 1.00 89.38 96 ALA A O 1
ATOM 741 N N . TRP A 1 97 ? -0.196 4.397 18.255 1.00 85.94 97 TRP A N 1
ATOM 742 C CA . TRP A 1 97 ? -0.389 3.026 17.771 1.00 85.94 97 TRP A CA 1
ATOM 743 C C . TRP A 1 97 ? 0.195 2.768 16.383 1.00 85.94 97 TRP A C 1
ATOM 745 O O . TRP A 1 97 ? 0.711 1.681 16.143 1.00 85.94 97 TRP A O 1
ATOM 755 N N . PHE A 1 98 ? 0.125 3.742 15.476 1.00 82.88 98 PHE A N 1
ATOM 756 C CA . PHE A 1 98 ? 0.629 3.599 14.106 1.00 82.88 98 PHE A CA 1
ATOM 757 C C . PHE A 1 98 ? 1.993 4.266 13.893 1.00 82.88 98 PHE A C 1
ATOM 759 O O . PHE A 1 98 ? 2.594 4.099 12.834 1.00 82.88 98 PHE A O 1
ATOM 766 N N . GLY A 1 99 ? 2.499 4.989 14.896 1.00 77.44 99 GLY A N 1
ATOM 767 C CA . GLY A 1 99 ? 3.728 5.763 14.790 1.00 77.44 99 GLY A CA 1
ATOM 768 C C . GLY A 1 99 ? 3.573 7.001 13.907 1.00 77.44 99 GLY A C 1
ATOM 769 O O . GLY A 1 99 ? 2.500 7.333 13.402 1.00 77.44 99 GLY A O 1
ATOM 770 N N . GLU A 1 100 ? 4.683 7.701 13.721 1.00 70.31 100 GLU A N 1
ATOM 771 C CA . GLU A 1 100 ? 4.861 8.564 12.559 1.00 70.31 100 GLU A CA 1
ATOM 772 C C . GLU A 1 100 ? 5.350 7.665 11.423 1.00 70.31 100 GLU A C 1
ATOM 774 O O . GLU A 1 100 ? 6.223 6.827 11.652 1.00 70.31 100 GLU A O 1
ATOM 779 N N . SER A 1 101 ? 4.769 7.773 10.225 1.00 62.75 101 SER A N 1
ATOM 780 C CA . SER A 1 101 ? 5.193 6.950 9.093 1.00 62.75 101 SER A CA 1
ATOM 781 C C . SER A 1 101 ? 6.662 7.250 8.777 1.00 62.75 101 SER A C 1
ATOM 783 O O . SER A 1 101 ? 6.975 8.221 8.097 1.00 62.75 101 SER A O 1
ATOM 785 N N . THR A 1 102 ? 7.575 6.415 9.274 1.00 58.12 102 THR A N 1
ATOM 786 C CA . THR A 1 102 ? 9.029 6.468 9.023 1.00 58.12 102 THR A CA 1
ATOM 787 C C . THR A 1 102 ? 9.393 6.104 7.596 1.00 58.12 102 THR A C 1
ATOM 789 O O . THR A 1 102 ? 10.545 6.232 7.182 1.00 58.12 102 THR A O 1
ATOM 792 N N . CYS A 1 103 ? 8.392 5.711 6.822 1.00 61.62 103 CYS A N 1
ATOM 793 C CA . CYS A 1 103 ? 8.353 5.878 5.390 1.00 61.62 103 CYS A CA 1
ATOM 794 C C . CYS A 1 103 ? 8.470 7.374 5.103 1.00 61.62 103 CYS A C 1
ATOM 796 O O . CYS A 1 103 ? 7.475 8.040 4.825 1.00 61.62 103 CYS A O 1
ATOM 798 N N . SER A 1 104 ? 9.690 7.917 5.193 1.00 51.12 104 SER A N 1
ATOM 799 C CA . SER A 1 104 ? 10.020 9.138 4.477 1.00 51.12 104 SER A CA 1
ATOM 800 C C . SER A 1 104 ? 9.409 8.984 3.099 1.00 51.12 104 SER A C 1
ATOM 802 O O . SER A 1 104 ? 9.516 7.895 2.520 1.00 51.12 104 SER A O 1
ATOM 804 N N . ASP A 1 105 ? 8.784 10.045 2.589 1.00 49.22 105 ASP A N 1
ATOM 805 C CA . ASP A 1 105 ? 8.634 10.206 1.154 1.00 49.22 105 ASP A CA 1
ATOM 806 C C . ASP A 1 105 ? 9.990 9.847 0.566 1.00 49.22 105 ASP A C 1
ATOM 808 O O . ASP A 1 105 ? 10.945 10.627 0.609 1.00 49.22 105 ASP A O 1
ATOM 812 N N . SER A 1 106 ? 10.112 8.618 0.078 1.00 42.81 106 SER A N 1
ATOM 813 C CA . SER A 1 106 ? 11.357 8.030 -0.388 1.00 42.81 106 SER A CA 1
ATOM 814 C C . SER A 1 106 ? 11.659 8.595 -1.771 1.00 42.81 106 SER A C 1
ATOM 816 O O . SER A 1 106 ? 12.237 7.948 -2.623 1.00 42.81 106 SER A O 1
ATOM 818 N N . SER A 1 107 ? 11.346 9.875 -1.954 1.00 40.47 107 SER A N 1
ATOM 819 C CA . SER A 1 107 ? 12.018 10.818 -2.826 1.00 40.47 107 SER A CA 1
ATOM 820 C C . SER A 1 107 ? 13.542 10.844 -2.635 1.00 40.47 107 SER A C 1
ATOM 822 O O . SER A 1 107 ? 14.238 11.317 -3.527 1.00 40.47 107 SER A O 1
ATOM 824 N N . THR A 1 108 ? 14.080 10.295 -1.536 1.00 38.62 108 THR A N 1
ATOM 825 C CA . THR A 1 108 ? 15.534 10.207 -1.297 1.00 38.62 108 THR A CA 1
ATOM 826 C C . THR A 1 108 ? 16.130 8.797 -1.381 1.00 38.62 108 THR A C 1
ATOM 828 O O . THR A 1 108 ? 17.353 8.677 -1.349 1.00 38.62 108 THR A O 1
ATOM 831 N N . SER A 1 109 ? 15.330 7.729 -1.498 1.00 37.44 109 SER A N 1
ATOM 832 C CA . SER A 1 109 ? 15.856 6.347 -1.546 1.00 37.44 109 SER A CA 1
ATOM 833 C C . SER A 1 109 ? 15.085 5.355 -2.420 1.00 37.44 109 SER A C 1
ATOM 835 O O . SER A 1 109 ? 15.533 4.218 -2.576 1.00 37.44 109 SER A O 1
ATOM 837 N N . LEU A 1 110 ? 14.005 5.768 -3.087 1.00 42.59 110 LEU A N 1
ATOM 838 C CA . LEU A 1 110 ? 13.747 5.225 -4.410 1.00 42.59 110 LEU A CA 1
ATOM 839 C C . LEU A 1 110 ? 14.882 5.759 -5.266 1.00 42.59 110 LEU A C 1
ATOM 841 O O . LEU A 1 110 ? 15.027 6.975 -5.403 1.00 42.59 110 LEU A O 1
ATOM 845 N N . SER A 1 111 ? 15.719 4.849 -5.771 1.00 43.06 111 SER A N 1
ATOM 846 C CA . SER A 1 111 ? 16.558 5.103 -6.937 1.00 43.06 111 SER A CA 1
ATOM 847 C C . SER A 1 111 ? 15.790 6.066 -7.819 1.00 43.06 111 SER A C 1
ATOM 849 O O . SER A 1 111 ? 14.709 5.722 -8.297 1.00 43.06 111 SER A O 1
ATOM 851 N N . SER A 1 112 ? 16.291 7.295 -7.916 1.00 40.34 112 SER A N 1
ATOM 852 C CA . SER A 1 112 ? 15.697 8.327 -8.743 1.00 40.34 112 SER A CA 1
ATOM 853 C C . SER A 1 112 ? 15.303 7.665 -10.058 1.00 40.34 112 SER A C 1
ATOM 855 O O . SER A 1 112 ? 16.075 6.860 -10.590 1.00 40.34 112 SER A O 1
ATOM 857 N N . ASN A 1 113 ? 14.121 7.987 -10.588 1.00 52.03 113 ASN A N 1
ATOM 858 C CA . ASN A 1 113 ? 13.731 7.660 -11.964 1.00 52.03 113 ASN A CA 1
ATOM 859 C C . ASN A 1 113 ? 14.640 8.404 -12.972 1.00 52.03 113 ASN A C 1
ATOM 861 O O . ASN A 1 113 ? 14.182 8.978 -13.955 1.00 52.03 113 ASN A O 1
ATOM 865 N N . SER A 1 114 ? 15.944 8.450 -12.697 1.00 56.91 114 SER A N 1
ATOM 866 C CA . SER A 1 114 ? 17.016 8.618 -13.642 1.00 56.91 114 SER A CA 1
ATOM 867 C C . SER A 1 114 ? 16.787 7.571 -14.714 1.00 56.91 114 SER A C 1
ATOM 869 O O . SER A 1 114 ? 16.971 6.372 -14.503 1.00 56.91 114 SER A O 1
ATOM 871 N N . LEU A 1 115 ? 16.287 8.042 -15.849 1.00 61.47 115 LEU A N 1
ATOM 872 C CA . LEU A 1 115 ? 16.240 7.277 -17.076 1.00 61.47 115 LEU A CA 1
ATOM 873 C C . LEU A 1 115 ? 17.663 6.766 -17.329 1.00 61.47 115 LEU A C 1
ATOM 875 O O . LEU A 1 115 ? 18.556 7.535 -17.688 1.00 61.47 115 LEU A O 1
ATOM 879 N N . GLY A 1 116 ? 17.887 5.476 -17.072 1.00 69.56 116 GLY A N 1
ATOM 880 C CA . GLY A 1 116 ? 19.154 4.829 -17.379 1.00 69.56 116 GLY A CA 1
ATOM 881 C C . GLY A 1 116 ? 19.441 4.939 -18.875 1.00 69.56 116 GLY A C 1
ATOM 882 O O . GLY A 1 116 ? 18.527 5.121 -19.681 1.00 69.56 116 GLY A O 1
ATOM 883 N N . LEU A 1 117 ? 20.707 4.800 -19.271 1.00 69.31 117 LEU A N 1
ATOM 884 C CA . LEU A 1 117 ? 21.093 4.827 -20.688 1.00 69.31 117 LEU A CA 1
ATOM 885 C C . LEU A 1 117 ? 20.297 3.810 -21.532 1.00 69.31 117 LEU A C 1
ATOM 887 O O . LEU A 1 117 ? 20.007 4.089 -22.695 1.00 69.31 117 LEU A O 1
ATOM 891 N N . ASP A 1 118 ? 19.845 2.708 -20.922 1.00 75.56 118 ASP A N 1
ATOM 892 C CA . ASP A 1 118 ? 18.945 1.720 -21.532 1.00 75.56 118 ASP A CA 1
ATOM 893 C C . ASP A 1 118 ? 17.608 2.315 -21.999 1.00 75.56 118 ASP A C 1
ATOM 895 O O . ASP A 1 118 ? 17.100 1.960 -23.061 1.00 75.56 118 ASP A O 1
ATOM 899 N N . SER A 1 119 ? 17.050 3.281 -21.261 1.00 79.88 119 SER A N 1
ATOM 900 C CA . SER A 1 119 ? 15.803 3.962 -21.645 1.00 79.88 119 SER A CA 1
ATOM 901 C C . SER A 1 119 ? 15.983 4.890 -22.853 1.00 79.88 119 SER A C 1
ATOM 903 O O . SER A 1 119 ? 15.009 5.227 -23.524 1.00 79.88 119 SER A O 1
ATOM 905 N N . PHE A 1 120 ? 17.222 5.279 -23.168 1.00 82.81 120 PHE A N 1
ATOM 906 C CA . PHE A 1 120 ? 17.562 6.152 -24.295 1.00 82.81 120 PHE A CA 1
ATOM 907 C C . PHE A 1 120 ? 18.137 5.405 -25.499 1.00 82.81 120 PHE A C 1
ATOM 909 O O . PHE A 1 120 ? 18.583 6.040 -26.457 1.00 82.81 120 PHE A O 1
ATOM 916 N N . TRP A 1 121 ? 18.093 4.071 -25.500 1.00 86.56 121 TRP A N 1
ATOM 917 C CA . TRP A 1 121 ? 18.608 3.247 -26.593 1.00 86.56 121 TRP A CA 1
ATOM 918 C C . TRP A 1 121 ? 18.104 3.698 -27.973 1.00 86.56 121 TRP A C 1
ATOM 920 O O . TRP A 1 121 ? 18.889 3.844 -28.911 1.00 86.56 121 TRP A O 1
ATOM 930 N N . GLY A 1 122 ? 16.809 4.020 -28.085 1.00 88.50 122 GLY A N 1
ATOM 931 C CA . GLY A 1 122 ? 16.218 4.512 -29.333 1.00 88.50 122 GLY A CA 1
ATOM 932 C C . GLY A 1 122 ? 16.856 5.811 -29.843 1.00 88.50 122 GLY A C 1
ATOM 933 O O . GLY A 1 122 ? 17.103 5.943 -31.040 1.00 88.50 122 GLY A O 1
ATOM 934 N N . LEU A 1 123 ? 17.194 6.744 -28.946 1.00 90.31 123 LEU A N 1
ATOM 935 C CA . LEU A 1 123 ? 17.844 8.007 -29.308 1.00 90.31 123 LEU A CA 1
ATOM 936 C C . LEU A 1 123 ? 19.266 7.770 -29.836 1.00 90.31 123 LEU A C 1
ATOM 938 O O . LEU A 1 123 ? 19.651 8.347 -30.854 1.00 90.31 123 LEU A O 1
ATOM 942 N N . PHE A 1 124 ? 20.029 6.890 -29.181 1.00 91.56 124 PHE A N 1
ATOM 943 C CA . PHE A 1 124 ? 21.385 6.539 -29.608 1.00 91.56 124 PHE A CA 1
ATOM 944 C C . PHE A 1 124 ? 21.397 5.869 -30.983 1.00 91.56 124 PHE A C 1
ATOM 946 O O . PHE A 1 124 ? 22.195 6.251 -31.839 1.00 91.56 124 PHE A O 1
ATOM 953 N N . VAL A 1 125 ? 20.482 4.927 -31.232 1.00 94.62 125 VAL A N 1
ATOM 954 C CA . VAL A 1 125 ? 20.354 4.263 -32.538 1.00 94.62 125 VAL A CA 1
ATOM 955 C C . VAL A 1 125 ? 20.071 5.284 -33.641 1.00 94.62 125 VAL A C 1
ATOM 957 O O . VAL A 1 125 ? 20.734 5.267 -34.679 1.00 94.62 125 VAL A O 1
ATOM 960 N N . MET A 1 126 ? 19.151 6.223 -33.406 1.00 9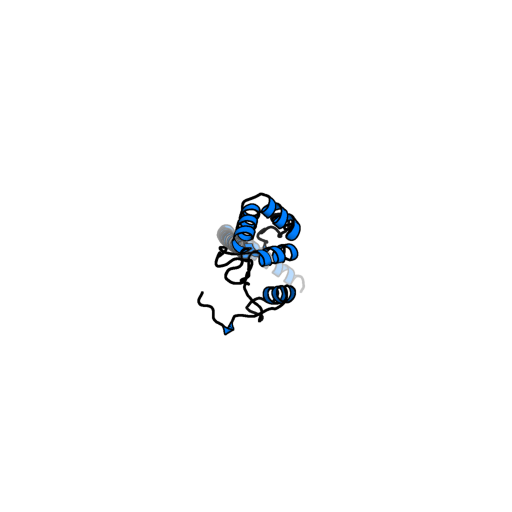5.75 126 MET A N 1
ATOM 961 C CA . MET A 1 126 ? 18.833 7.268 -34.383 1.00 95.75 126 MET A CA 1
ATOM 962 C C . MET A 1 126 ? 20.023 8.195 -34.661 1.00 95.75 126 MET A C 1
ATOM 964 O O . MET A 1 126 ? 20.293 8.512 -35.821 1.00 95.75 126 MET A O 1
ATOM 968 N N . ALA A 1 127 ? 20.774 8.587 -33.628 1.00 96.38 127 ALA A N 1
ATOM 969 C CA . ALA A 1 127 ? 21.968 9.417 -33.780 1.00 96.38 127 ALA A CA 1
ATOM 970 C C . ALA A 1 127 ? 23.069 8.711 -34.593 1.00 96.38 127 ALA A C 1
ATOM 972 O O . ALA A 1 127 ? 23.667 9.319 -35.484 1.00 96.38 127 ALA A O 1
ATOM 973 N N . VAL A 1 128 ? 23.302 7.418 -34.340 1.00 96.69 128 VAL A N 1
ATOM 974 C CA . VAL A 1 128 ? 24.282 6.610 -35.083 1.00 96.69 128 VAL A CA 1
ATOM 975 C C . VAL A 1 128 ? 23.882 6.480 -36.551 1.00 96.69 128 VAL A C 1
ATOM 977 O O . VAL A 1 128 ? 24.719 6.697 -37.427 1.00 96.69 128 VAL A O 1
ATOM 980 N N . ILE A 1 129 ? 22.611 6.190 -36.844 1.00 97.62 129 ILE A N 1
ATOM 981 C CA . ILE A 1 129 ? 22.113 6.092 -38.226 1.00 97.62 129 ILE A CA 1
ATOM 982 C C . ILE A 1 129 ? 22.311 7.421 -38.963 1.00 97.62 129 ILE A C 1
ATOM 984 O O . ILE A 1 129 ? 22.831 7.430 -40.080 1.00 97.62 129 ILE A O 1
ATOM 988 N N . ALA A 1 130 ? 21.959 8.547 -38.337 1.00 97.81 130 ALA A N 1
ATOM 989 C CA . ALA A 1 130 ? 22.146 9.870 -38.927 1.00 97.81 130 ALA A CA 1
ATOM 990 C C . ALA A 1 130 ? 23.628 10.173 -39.217 1.00 97.81 130 ALA A C 1
ATOM 992 O O . ALA A 1 130 ? 23.956 10.650 -40.305 1.00 97.81 130 ALA A O 1
ATOM 993 N N . ALA A 1 131 ? 24.529 9.843 -38.285 1.00 97.50 131 ALA A N 1
ATOM 994 C CA . ALA A 1 131 ? 25.968 10.028 -38.457 1.00 97.50 131 ALA A CA 1
ATOM 995 C C . ALA A 1 131 ? 26.537 9.162 -39.594 1.00 97.50 131 ALA A C 1
ATOM 997 O O . ALA A 1 131 ? 27.303 9.656 -40.421 1.00 97.50 131 ALA A O 1
ATOM 998 N N . VAL A 1 132 ? 26.128 7.893 -39.684 1.00 97.75 132 VAL A N 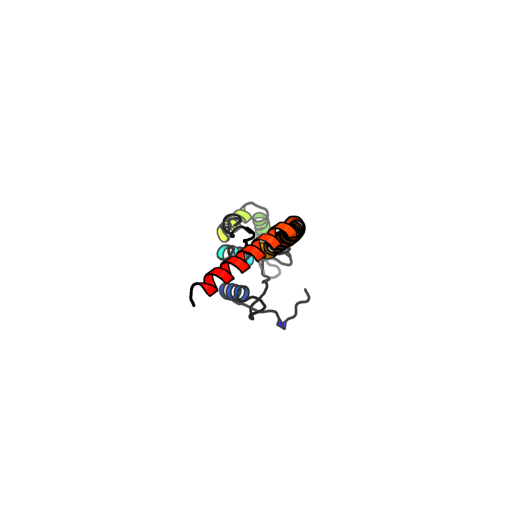1
ATOM 999 C CA . VAL A 1 132 ? 26.546 6.981 -40.760 1.00 97.75 132 VAL A CA 1
ATOM 1000 C C . VAL A 1 132 ? 26.035 7.464 -42.118 1.00 97.75 132 VAL A C 1
ATOM 1002 O O . VAL A 1 132 ? 26.801 7.487 -43.080 1.00 97.75 132 VAL A O 1
ATOM 1005 N N . LEU A 1 133 ? 24.779 7.912 -42.212 1.00 97.69 133 LEU A N 1
ATOM 1006 C CA . LEU A 1 133 ? 24.224 8.468 -43.451 1.00 97.69 133 LEU A CA 1
ATOM 1007 C C . LEU A 1 133 ? 24.978 9.726 -43.895 1.00 97.69 133 LEU A C 1
ATOM 1009 O O . LEU A 1 133 ? 25.354 9.834 -45.064 1.00 97.69 133 LEU A O 1
ATOM 1013 N N . ALA A 1 134 ? 25.258 10.648 -42.972 1.00 97.44 134 ALA A N 1
ATOM 1014 C CA . ALA A 1 134 ? 26.050 11.840 -43.260 1.00 97.44 134 ALA A CA 1
ATOM 1015 C C . ALA A 1 134 ? 27.467 11.480 -43.738 1.00 97.44 134 ALA A C 1
ATOM 1017 O O . ALA A 1 134 ? 27.949 12.049 -44.719 1.00 97.44 134 ALA A O 1
ATOM 1018 N N . LEU A 1 135 ? 28.106 10.491 -43.102 1.00 97.06 135 LEU A N 1
ATOM 1019 C CA . LEU A 1 135 ? 29.422 9.989 -43.493 1.00 97.06 135 LEU A CA 1
ATOM 1020 C C . LEU A 1 135 ? 29.403 9.384 -44.905 1.00 97.06 135 LEU A C 1
ATOM 1022 O O . LEU A 1 135 ? 30.281 9.689 -45.706 1.00 97.06 135 LEU A O 1
ATOM 1026 N N . ILE A 1 136 ? 28.392 8.584 -45.252 1.00 96.75 136 ILE A N 1
ATOM 1027 C CA . ILE A 1 136 ? 28.247 8.001 -46.597 1.00 96.75 136 ILE A CA 1
ATOM 1028 C C . ILE A 1 136 ? 28.059 9.101 -47.650 1.00 96.75 136 ILE A C 1
ATOM 1030 O O . ILE A 1 136 ? 28.702 9.071 -48.702 1.00 96.75 136 ILE A O 1
ATOM 1034 N N . ILE A 1 137 ? 27.219 10.102 -47.378 1.00 96.44 137 ILE A N 1
ATOM 1035 C CA . ILE A 1 137 ? 27.010 11.239 -48.288 1.00 96.44 137 ILE A CA 1
ATOM 1036 C C . ILE A 1 137 ? 28.312 12.031 -48.469 1.00 96.44 137 ILE A C 1
ATOM 1038 O O . ILE A 1 137 ? 28.666 12.405 -49.586 1.00 96.44 137 ILE A O 1
ATOM 1042 N N . PHE A 1 138 ? 29.056 12.264 -47.389 1.00 95.56 138 PHE A N 1
ATOM 1043 C CA . PHE A 1 138 ? 30.342 12.947 -47.457 1.00 95.56 138 PHE A CA 1
ATOM 1044 C C . PHE A 1 138 ? 31.367 12.150 -48.271 1.00 95.56 138 PHE A C 1
ATOM 1046 O O . PHE A 1 138 ? 31.984 12.698 -49.182 1.00 95.56 138 PHE A O 1
ATOM 1053 N N . LEU A 1 139 ? 31.505 10.848 -48.005 1.00 93.75 139 LEU A N 1
ATOM 1054 C CA . LEU A 1 139 ? 32.424 9.973 -48.730 1.00 93.75 139 LEU A CA 1
ATOM 1055 C C . LEU A 1 139 ? 32.074 9.886 -50.216 1.00 93.75 139 LEU A C 1
ATOM 1057 O O . LEU A 1 139 ? 32.968 9.972 -51.051 1.00 93.75 139 LEU A O 1
ATOM 1061 N N . THR A 1 140 ? 30.794 9.760 -50.567 1.00 92.50 140 THR A N 1
ATOM 1062 C CA . THR A 1 140 ? 30.366 9.721 -51.975 1.00 92.50 140 THR A CA 1
ATOM 1063 C C . THR A 1 140 ? 30.670 11.029 -52.698 1.00 92.50 140 THR A C 1
ATOM 1065 O O . THR A 1 140 ? 31.229 10.985 -53.794 1.00 92.50 140 THR A O 1
ATOM 1068 N N . LYS A 1 141 ? 30.397 12.189 -52.084 1.00 92.75 141 LYS A N 1
ATOM 1069 C CA . LYS A 1 141 ? 30.775 13.497 -52.645 1.00 92.75 141 LYS A CA 1
ATOM 1070 C C . LYS A 1 141 ? 32.287 13.644 -52.795 1.00 92.75 141 LYS A C 1
ATOM 1072 O O . LYS A 1 141 ? 32.759 13.974 -53.878 1.00 92.75 141 LYS A O 1
ATOM 1077 N N . PHE A 1 142 ? 33.039 13.327 -51.744 1.00 91.38 142 PHE A N 1
ATOM 1078 C CA . PHE A 1 142 ? 34.498 13.403 -51.736 1.00 91.38 142 PHE A CA 1
ATOM 1079 C C . PHE A 1 142 ? 35.121 12.510 -52.816 1.00 91.38 142 PHE A C 1
ATOM 1081 O O . PHE A 1 142 ? 36.001 12.943 -53.559 1.00 91.38 142 PHE A O 1
ATOM 1088 N N . ILE A 1 143 ? 34.632 11.275 -52.952 1.00 87.69 143 ILE A N 1
ATOM 1089 C CA . ILE A 1 143 ? 35.087 10.336 -53.980 1.00 87.69 143 ILE A CA 1
ATOM 1090 C C . ILE A 1 143 ? 34.704 10.822 -55.377 1.00 87.69 143 ILE A C 1
ATOM 1092 O O . ILE A 1 143 ? 35.509 10.662 -56.287 1.00 87.69 143 ILE A O 1
ATOM 1096 N N . HIS A 1 144 ? 33.519 11.405 -55.570 1.00 85.62 144 HIS A N 1
ATOM 1097 C CA . HIS A 1 144 ? 33.095 11.915 -56.874 1.00 85.62 144 HIS A CA 1
ATOM 1098 C C . HIS A 1 144 ? 33.959 13.100 -57.328 1.00 85.62 144 HIS A C 1
ATOM 1100 O O . HIS A 1 144 ? 34.453 13.114 -58.454 1.00 85.62 144 HIS A O 1
ATOM 1106 N N . GLU A 1 145 ? 34.213 14.052 -56.434 1.00 86.25 145 GLU A N 1
ATOM 1107 C CA . GLU A 1 145 ? 34.995 15.256 -56.721 1.00 86.25 145 GLU A CA 1
ATOM 1108 C C . GLU A 1 145 ? 36.489 14.943 -56.904 1.00 86.25 145 GLU A C 1
ATOM 1110 O O . GLU A 1 145 ? 37.122 15.352 -57.883 1.00 86.25 145 GLU A O 1
ATOM 1115 N N . HIS A 1 146 ? 37.050 14.099 -56.035 1.00 83.88 146 HIS A N 1
ATOM 1116 C CA . HIS A 1 146 ? 38.450 13.676 -56.101 1.00 83.88 146 HIS A CA 1
ATOM 1117 C C . HIS A 1 146 ? 38.666 12.364 -56.870 1.00 83.88 146 HIS A C 1
ATOM 1119 O O . HIS A 1 146 ? 39.755 11.782 -56.799 1.00 83.88 146 HIS A O 1
A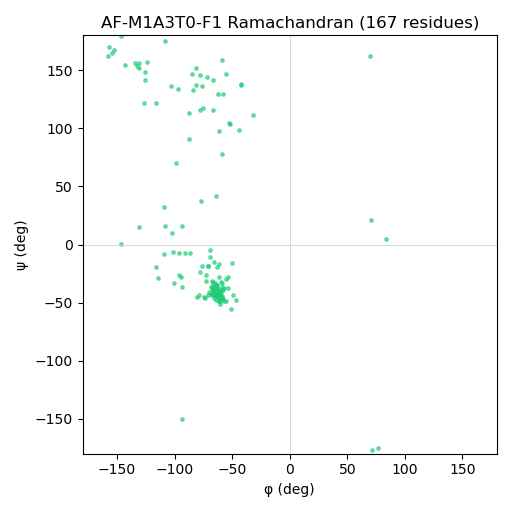TOM 1125 N N . TRP A 1 147 ? 37.687 11.908 -57.665 1.00 74.19 147 TRP A N 1
ATOM 1126 C CA . TRP A 1 147 ? 37.766 10.653 -58.433 1.00 74.19 147 TRP A CA 1
ATOM 1127 C C . TRP A 1 147 ? 39.025 10.588 -59.303 1.00 74.19 147 TRP A C 1
ATOM 1129 O O . TRP A 1 147 ? 39.676 9.549 -59.428 1.00 74.19 147 TRP A O 1
ATOM 1139 N N . HIS A 1 148 ? 39.418 11.730 -59.867 1.00 70.31 148 HIS A N 1
ATOM 1140 C CA . HIS A 1 148 ? 40.609 11.866 -60.696 1.00 70.31 148 HIS A CA 1
ATOM 1141 C C . HIS A 1 148 ? 41.925 11.657 -59.915 1.00 70.31 148 HIS A C 1
ATOM 1143 O O . HIS A 1 148 ? 42.876 11.101 -60.468 1.00 70.31 148 HIS A O 1
ATOM 1149 N N . ILE A 1 149 ? 41.981 12.030 -58.630 1.00 73.00 149 ILE A N 1
ATOM 1150 C CA . ILE A 1 149 ? 43.144 11.841 -57.743 1.00 73.00 149 ILE A CA 1
ATOM 1151 C C . ILE A 1 149 ? 43.180 10.405 -57.215 1.00 73.00 149 ILE A C 1
ATOM 1153 O O . ILE A 1 149 ? 44.220 9.747 -57.289 1.00 73.00 149 ILE A O 1
ATOM 1157 N N . ILE A 1 150 ? 42.037 9.880 -56.763 1.00 70.50 150 ILE A N 1
ATOM 1158 C CA . ILE A 1 150 ? 41.912 8.503 -56.259 1.00 70.50 150 ILE A CA 1
ATOM 1159 C C . ILE A 1 150 ? 42.264 7.496 -57.361 1.00 70.50 150 ILE A C 1
ATOM 1161 O O . ILE A 1 150 ? 43.006 6.543 -57.118 1.00 70.50 150 ILE A O 1
ATOM 1165 N N . ARG A 1 151 ? 41.831 7.735 -58.607 1.00 68.00 151 ARG A N 1
ATOM 1166 C CA . ARG A 1 151 ? 42.203 6.902 -59.762 1.00 68.00 151 ARG A CA 1
ATOM 1167 C C . ARG A 1 151 ? 43.711 6.922 -60.036 1.00 68.00 151 ARG A C 1
ATOM 1169 O O . ARG A 1 151 ? 44.268 5.872 -60.350 1.00 68.00 151 ARG A O 1
ATOM 1176 N N . ARG A 1 152 ? 44.391 8.067 -59.885 1.00 67.06 152 ARG A N 1
ATOM 1177 C CA . ARG A 1 152 ? 45.859 8.161 -60.033 1.00 67.06 152 ARG A CA 1
ATOM 1178 C C . ARG A 1 152 ? 46.603 7.427 -58.915 1.00 67.06 152 ARG A C 1
ATOM 1180 O O . ARG A 1 152 ? 47.547 6.697 -59.204 1.00 67.06 152 ARG A O 1
ATOM 1187 N N . PHE A 1 153 ? 46.160 7.560 -57.664 1.00 70.44 153 PHE A N 1
ATOM 1188 C CA . PHE A 1 153 ? 46.746 6.836 -56.530 1.00 70.44 153 PHE A CA 1
ATOM 1189 C C . PHE A 1 153 ? 46.556 5.320 -56.639 1.00 70.44 153 PHE A C 1
ATOM 1191 O O . PHE A 1 153 ? 47.503 4.571 -56.408 1.00 70.44 153 PHE A O 1
ATOM 1198 N N . ASN A 1 154 ? 45.369 4.856 -57.037 1.00 71.44 154 ASN A N 1
ATOM 1199 C CA . ASN A 1 154 ? 45.083 3.428 -57.178 1.00 71.44 154 ASN A CA 1
ATOM 1200 C C . ASN A 1 154 ? 45.896 2.797 -58.326 1.00 71.44 154 ASN A C 1
ATOM 1202 O O . ASN A 1 154 ? 46.462 1.716 -58.173 1.00 71.44 154 ASN A O 1
ATOM 1206 N N . LEU A 1 155 ? 46.052 3.505 -59.453 1.00 70.88 155 LEU A N 1
ATOM 1207 C CA . LEU A 1 155 ? 46.949 3.079 -60.534 1.00 70.88 155 LEU A CA 1
ATOM 1208 C C . LEU A 1 155 ? 48.417 3.019 -60.072 1.00 70.88 155 LEU A C 1
ATOM 1210 O O . LEU A 1 155 ? 49.066 2.000 -60.294 1.00 70.88 155 LEU A O 1
ATOM 1214 N N . SER A 1 156 ? 48.900 4.035 -59.347 1.00 72.38 156 SER A N 1
ATOM 1215 C CA . SER A 1 156 ? 50.264 4.082 -58.789 1.00 72.38 156 SER A CA 1
ATOM 1216 C C . SER A 1 156 ? 50.541 2.965 -57.768 1.00 72.38 156 SER A C 1
ATOM 1218 O O . SER A 1 156 ? 51.579 2.304 -57.828 1.00 72.38 156 SER A O 1
ATOM 1220 N N . LEU A 1 157 ? 49.602 2.666 -56.863 1.00 77.88 157 LEU A N 1
ATOM 1221 C CA . LEU A 1 157 ? 49.718 1.538 -55.927 1.00 77.88 157 LEU A CA 1
ATOM 1222 C C . LEU A 1 157 ? 49.666 0.181 -56.644 1.00 77.88 157 LEU A C 1
ATOM 1224 O O . LEU A 1 157 ? 50.414 -0.736 -56.295 1.00 77.88 157 LEU A O 1
ATOM 1228 N N . ARG A 1 158 ? 48.835 0.046 -57.684 1.00 72.12 158 ARG A N 1
ATOM 1229 C CA . ARG A 1 158 ? 48.770 -1.157 -58.530 1.00 72.1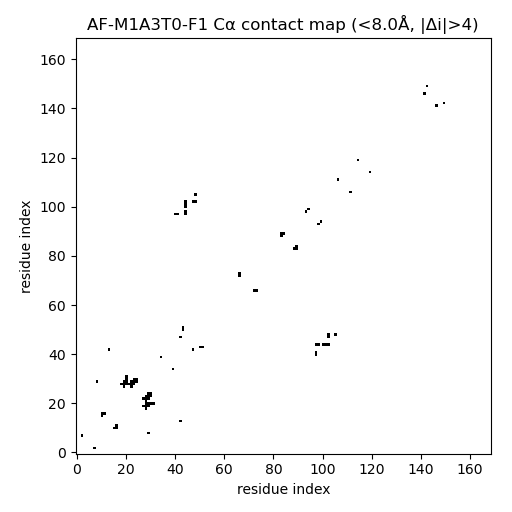2 158 ARG A CA 1
ATOM 1230 C C . ARG A 1 158 ? 50.042 -1.363 -59.359 1.00 72.12 158 ARG A C 1
ATOM 1232 O O . ARG A 1 158 ? 50.401 -2.497 -59.672 1.00 72.12 158 ARG A O 1
ATOM 1239 N N . GLU A 1 159 ? 50.717 -0.291 -59.748 1.00 75.31 159 GLU A N 1
ATOM 1240 C CA . GLU A 1 159 ? 52.020 -0.349 -60.415 1.00 75.31 159 GLU A CA 1
ATOM 1241 C C . GLU A 1 159 ? 53.132 -0.708 -59.429 1.00 75.31 159 GLU A C 1
ATOM 1243 O O . GLU A 1 159 ? 53.909 -1.620 -59.700 1.00 75.31 159 GLU A O 1
ATOM 1248 N N . ARG A 1 160 ? 53.159 -0.092 -58.242 1.00 77.50 160 ARG A N 1
ATOM 1249 C CA . ARG A 1 160 ? 54.131 -0.406 -57.180 1.00 77.50 160 ARG A CA 1
ATOM 1250 C C . ARG A 1 160 ? 54.022 -1.847 -56.684 1.00 77.50 160 ARG A C 1
ATOM 1252 O O . ARG A 1 160 ? 55.041 -2.514 -56.536 1.00 77.50 160 ARG A O 1
ATOM 1259 N N . SER A 1 161 ? 52.806 -2.354 -56.494 1.00 78.00 161 SER A N 1
ATOM 1260 C CA . SER A 1 161 ? 52.574 -3.764 -56.143 1.00 78.00 161 SER A CA 1
ATOM 1261 C C . SER A 1 161 ? 53.010 -4.722 -57.257 1.00 78.00 161 SER A C 1
ATOM 1263 O O . SER A 1 161 ? 53.631 -5.741 -56.966 1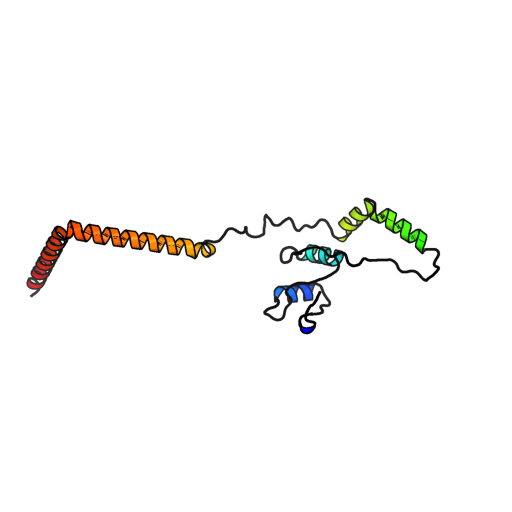.00 78.00 161 SER A O 1
ATOM 1265 N N . ARG A 1 162 ? 52.791 -4.377 -58.535 1.00 77.25 162 ARG A N 1
ATOM 1266 C CA . ARG A 1 162 ? 53.304 -5.161 -59.675 1.00 77.25 162 ARG A CA 1
ATOM 1267 C C . ARG A 1 162 ? 54.831 -5.153 -59.777 1.00 77.25 162 ARG A C 1
ATOM 1269 O O . ARG A 1 162 ? 55.413 -6.181 -60.112 1.00 77.25 162 ARG A O 1
ATOM 1276 N N . ILE A 1 163 ? 55.479 -4.026 -59.489 1.00 79.12 163 ILE A N 1
ATOM 1277 C CA . ILE A 1 163 ? 56.946 -3.917 -59.485 1.00 79.12 163 ILE A CA 1
ATOM 1278 C C . ILE A 1 163 ? 57.546 -4.753 -58.348 1.00 79.12 163 ILE A C 1
ATOM 1280 O O . ILE A 1 163 ? 58.519 -5.464 -58.574 1.00 79.12 163 ILE A O 1
ATOM 1284 N N . LEU A 1 164 ? 56.947 -4.730 -57.154 1.00 79.38 164 LEU A N 1
ATOM 1285 C CA . LEU A 1 164 ? 57.383 -5.564 -56.028 1.00 79.38 164 LEU A CA 1
ATOM 1286 C C . LEU A 1 164 ? 57.160 -7.061 -56.290 1.00 79.38 164 LEU A C 1
ATOM 1288 O O . LEU A 1 164 ? 58.035 -7.863 -55.985 1.00 79.38 164 LEU A O 1
ATOM 1292 N N . ALA A 1 165 ? 56.050 -7.437 -56.932 1.00 74.19 165 ALA A N 1
ATOM 1293 C CA . ALA A 1 165 ? 55.788 -8.824 -57.317 1.00 74.19 165 ALA A CA 1
ATOM 1294 C C . ALA A 1 165 ? 56.786 -9.361 -58.362 1.00 74.19 165 ALA A C 1
ATOM 1296 O O . ALA A 1 165 ? 57.140 -10.533 -58.316 1.00 74.19 165 ALA A O 1
ATOM 1297 N N . ARG A 1 166 ? 57.282 -8.513 -59.276 1.00 69.19 166 ARG A N 1
ATOM 1298 C CA . ARG A 1 166 ? 58.328 -8.883 -60.251 1.00 69.19 166 ARG A CA 1
ATOM 1299 C C . ARG A 1 166 ? 59.738 -8.960 -59.670 1.00 69.19 166 ARG A C 1
ATOM 1301 O O . ARG A 1 166 ? 60.603 -9.523 -60.320 1.00 69.19 166 ARG A O 1
ATOM 1308 N N . LYS A 1 167 ? 59.987 -8.357 -58.507 1.00 63.81 167 LYS A N 1
ATOM 1309 C CA . LYS A 1 167 ? 61.314 -8.316 -57.872 1.00 63.81 167 LYS A CA 1
ATOM 1310 C C . LYS A 1 167 ? 61.558 -9.484 -56.902 1.00 63.81 167 LYS A C 1
ATOM 1312 O O . LYS A 1 167 ? 62.669 -9.626 -56.409 1.00 63.81 167 LYS A O 1
ATOM 1317 N N . ASN A 1 168 ? 60.517 -10.278 -56.636 1.00 56.00 168 ASN A N 1
ATOM 1318 C CA . ASN A 1 168 ? 60.522 -11.473 -55.784 1.00 56.00 168 ASN A CA 1
ATOM 1319 C C . ASN A 1 168 ? 60.387 -12.784 -56.593 1.00 56.00 168 ASN A C 1
ATOM 1321 O O . ASN A 1 168 ? 60.049 -13.817 -56.016 1.00 56.00 168 ASN A O 1
ATOM 1325 N N . LEU A 1 169 ? 60.617 -12.731 -57.910 1.00 54.28 169 LEU A N 1
ATOM 1326 C CA . LEU A 1 169 ? 60.790 -13.881 -58.803 1.00 54.28 169 LEU A CA 1
ATOM 1327 C C . LEU A 1 169 ? 62.195 -13.800 -59.410 1.00 54.28 169 LEU A C 1
ATOM 1329 O O . LEU A 1 169 ? 62.843 -14.859 -59.518 1.00 54.28 169 LEU A O 1
#

Mean predicted aligned error: 14.21 Å

Foldseek 3Di:
DDDDPVQDDDDDDLVLLVVLCVCDSVNNGHVDDDDDPVVVLLSCLVVVVPDDDDDDDDDDDDDDDDDPPPDPCVVVVVVVCCVCVVDCNVVVVCCVPSNDSPPDVVPPPPPPPPVPVVNCPVVVVVVVVVVVVVVVVVVVVVCVVCVVVVVVVVVVVVVVVVVVVVVVD

Secondary structure (DSSP, 8-state):
----GGG-----SHHHHHHHHHHTGGGTS-S-----HHHHHHHHHHHTTT----S-------------TT-THHHHHHHHHHHHHTSHHHHHHHHHHH-S-----GGGTS------GGGGHHHHHHHHHHHHHHHHHHHHHHHHHTHHHHHHHHHHHHHHHHHHHHT--

Sequence (169 aa):
MNFDEDRLKAYNTPEECVDLLAKGSSNGGIAAVFDEIPYVKLFLANYCLKFATIGPTYKTHGFGFAFPIGSPLVPDVSRAVLNVTEGEKMVQIERAWFGESTCSDSSTSLSSNSLGLDSFWGLFVMAVIAAVLALIIFLTKFIHEHWHIIRRFNLSLRERSRILARKNL

=== Feature glossary ===
The record interleaves many kinds of information about one protein. Here is each kind framed as the question it answers.

Q: What known structures does this most resemble?
A: Structural nearest neighbors (via Foldseek easy-search vs the PDB). Reported per hit: target PDB id, E-value, and alignment TM-score. A TM-score above ~0.5 is the conventional threshold for 'same fold'.

Q: Where is each backbone atom in 3D?
A: The mmCIF table is the protein's shape written out atom by atom. For each backbone N, Cα, C, and carbonyl O, it records an (x, y, z) coordinate triple in Å plus the residue type, chain letter, and residue number.

Q: What are the backbone torsion angles?
A: The φ/ψ torsion pair specifies the backbone conformation at each residue. φ rotates about the N–Cα bond, ψ about the Cα–C bond. Steric clashes forbid most of the (φ, ψ) plane — the allowed regions (α-helix basin, β-sheet basin, left-handed helix) are the Ramachandran-allowed regions.

Q: Which residues are buried vs exposed?
A: Solvent-accessible surface area (SASA) is the area in Å² traced out by the centre of a 1.4 Å probe sphere (a water molecule) rolled over the protein's van der Waals surface (Shrake–Rupley / Lee–Richards construction). Buried residues have near-zero SASA; fully exposed residues can exceed 200 Å². The total SASA scales roughly with the number of surface residues.

Q: How confident is the AlphaFold model at each residue?
A: pLDDT is the predicted lDDT-Cα score: AlphaFold's confidence that the local environment of each residue (all inter-atomic distances within 15 Å) is correctly placed. It is a per-residue number between 0 and 100, with higher meaning more reliable.

Q: What does the local fold look like, residue by residue?
A: 3Di is Foldseek's structural alphabet. Each residue is assigned one of twenty discrete states based on how its Cα sits relative to its spatial (not sequential) neighbors. Aligning 3Di strings finds structural homologs roughly as well as full 3D superposition, but orders of magnitude faster.

Q: How big and how compact is the whole molecule?
A: Radius of gyration (Rg) is the root-mean-square distance of Cα atoms from their centroid — a single number for overall size and compactness. A globular domain of N residues has Rg ≈ 2.2·N^0.38 Å; an extended or disordered chain has a much larger Rg. The Cα contact count is the number of residue pairs whose Cα atoms are within 8 Å and are more than four positions apart in sequence — a standard proxy for tertiary packing density. The bounding box is the smallest axis-aligned box enclosing all Cα atoms.

Q: Which residues are in helices, strands, or loops?
A: DSSP 8-state secondary structure assigns each residue one of H (α-helix), G (3₁₀-helix), I (π-helix), E (extended β-strand), B (isolated β-bridge), T (hydrogen-bonded turn), S (bend), or '-' (coil). The assignment is computed from backbone hydrogen-bond geometry via the Kabsch–Sander algorithm.

Q: How mobile is each atom in the crystal?
A: Crystallographic B-factors measure how much each atom's electron density is smeared out, in Å². They rise in mobile loops and surface residues and fall in the buried interior. In AlphaFold models this column is repurposed to hold pLDDT instead.

Q: What if only a Cα trace is available?
A: P-SEA three-state annotation labels each residue as helix, strand, or coil based purely on the geometry of the Cα trace. It serves as a fallback when the full backbone (and thus DSSP) is unavailable.

Q: What family and function is it annotated with?
A: Database cross-references. InterPro integrates a dozen domain/family signature databases into unified entries with residue-range hits. GO terms attach function/process/location labels with evidence codes. CATH codes position the fold in a four-level structural taxonomy. Organism is the NCBI-taxonomy species name.

Q: Are the domains correctly placed relative to each other?
A: Predicted Aligned Error (PAE) is an AlphaFold confidence matrix: entry (i, j) is the expected 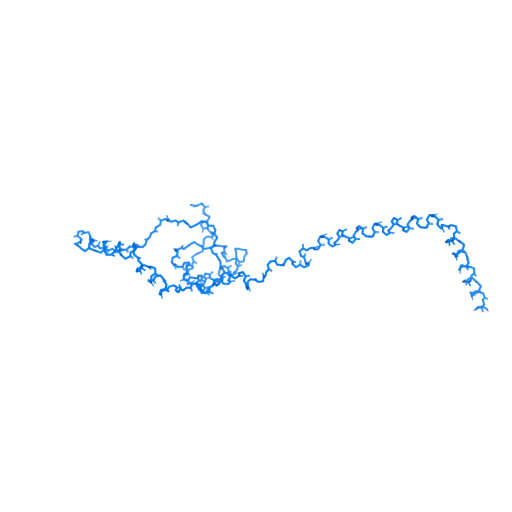error in the position of residue j, in ångströms, when the prediction is superimposed on the true structure at residue i. Low PAE within a block of residues means that block is internally rigid and well-predicted; high PAE between two blocks means their relative placement is uncertain even if each block individually is confident.

Q: What do the diagnostic plots show?
A: Three diagnostic plots accompany the record. The Cα contact map visualizes the tertiary structure as a 2D adjacency matrix (8 Å cutoff, sequence-local contacts suppressed). The Ramachandran plot shows the distribution of backbone (φ, ψ) torsions, with points in the α and β basins reflecting secondary structure content. The PAE plot shows AlphaFold's inter-residue confidence as a color matrix.

Q: What is the amino-acid chain?
A: Primary structure: the covalent order of the twenty standard amino acids along the backbone. Two proteins with the same sequence will (almost always) fold to the same structure; two with 30% identity often share a fold but not the details.

Q: What do the rendered images show?
A: The six renders are orthographic views along the three Cartesian axes in both directions. Representation (cartoon, sticks, or surface) and color scheme (sequence-rainbow or by-chain) vary across proteins so the training set covers all the common visualization conventions.